Protein AF-A0A3E2H2Z4-F1 (afdb_monomer)

Solvent-accessible surface area (backbone atoms only — not comparable to full-atom values): 11717 Å² total; per-residue (Å²): 74,48,67,37,43,38,54,40,39,75,37,42,89,91,40,55,68,59,35,52,50,30,50,48,58,29,44,56,52,44,56,51,55,51,54,52,53,41,55,55,50,32,70,77,49,59,83,93,43,31,68,56,41,39,50,51,54,50,45,59,74,60,56,80,75,65,98,77,68,92,82,74,75,87,44,79,76,54,65,69,55,41,54,54,56,43,51,49,52,52,49,46,50,50,52,38,55,52,38,36,55,55,36,36,71,56,34,30,59,61,34,24,46,74,55,69,49,60,81,84,49,48,66,62,49,62,71,24,58,99,42,79,57,36,72,75,77,44,56,74,64,36,46,54,31,36,53,54,24,47,56,55,18,51,40,50,24,49,28,54,48,16,58,58,45,43,61,60,35,54,54,50,52,57,52,60,73,67,53,76,88,56,68,92,71,69,58,101,68,81,85,67,49,57,83,91,45,102,50,32,90,68,49,87,72,132

Foldseek 3Di:
DLVLLLVCLVDAPVCVVSNVVSVVVVVVVVVVVLVVVLVLQLLVDDPVCSVVSSVLSVCLVVVLDDPDDPPPPPCPPSVVSSVLVNVLVVVLVVLLVVLLVVQLVVQLVVQQVVVVDDPVCVVVCVVCPPPPVNPVVDDPSSSVSSVVSSSVSVSRSSNRSSVSSNVVVVVVVVVVVPDDDSVVSPDPDDQADDCPDPCVVVNPDD

Radius of gyration: 25.52 Å; Cα contacts (8 Å, |Δi|>4): 138; chains: 1; bounding box: 63×36×68 Å

Structure (mmCIF, N/CA/C/O backbone):
data_AF-A0A3E2H2Z4-F1
#
_entry.id   AF-A0A3E2H2Z4-F1
#
loop_
_atom_site.group_PDB
_atom_site.id
_atom_site.type_symbol
_atom_site.label_atom_id
_atom_site.label_alt_id
_atom_site.label_comp_id
_atom_site.label_asym_id
_atom_site.label_entity_id
_atom_site.label_seq_id
_atom_site.pdbx_PDB_ins_code
_atom_site.Cartn_x
_atom_site.Cartn_y
_atom_site.Cartn_z
_atom_site.occupancy
_atom_site.B_iso_or_equiv
_atom_site.auth_seq_id
_atom_site.auth_comp_id
_atom_site.auth_asym_id
_atom_site.auth_atom_id
_atom_site.pdbx_PDB_model_num
ATOM 1 N N . MET A 1 1 ? 11.844 -3.727 -3.212 1.00 72.06 1 MET A N 1
ATOM 2 C CA . MET A 1 1 ? 10.393 -3.481 -3.361 1.00 72.06 1 MET A CA 1
ATOM 3 C C . MET A 1 1 ? 9.598 -4.660 -2.863 1.00 72.06 1 MET A C 1
ATOM 5 O O . MET A 1 1 ? 9.043 -4.576 -1.786 1.00 72.06 1 MET A O 1
ATOM 9 N N . VAL A 1 2 ? 9.632 -5.783 -3.581 1.00 73.56 2 VAL A N 1
ATOM 10 C CA . VAL A 1 2 ? 8.819 -6.970 -3.274 1.00 73.56 2 VAL A CA 1
ATOM 11 C C . VAL A 1 2 ? 9.106 -7.528 -1.877 1.00 73.56 2 VAL A C 1
ATOM 13 O O . VAL A 1 2 ? 8.181 -7.751 -1.109 1.00 73.56 2 VAL A O 1
ATOM 16 N N . LEU A 1 3 ? 10.384 -7.673 -1.511 1.00 78.75 3 LEU A N 1
ATOM 17 C CA . LEU A 1 3 ? 10.777 -8.202 -0.201 1.00 78.75 3 LEU A CA 1
ATOM 18 C C . LEU A 1 3 ? 10.340 -7.291 0.961 1.00 78.75 3 LEU A C 1
ATOM 20 O O . LEU A 1 3 ? 9.690 -7.748 1.894 1.00 78.75 3 LEU A O 1
ATOM 24 N N . PHE A 1 4 ? 10.663 -5.996 0.895 1.00 78.25 4 PHE A N 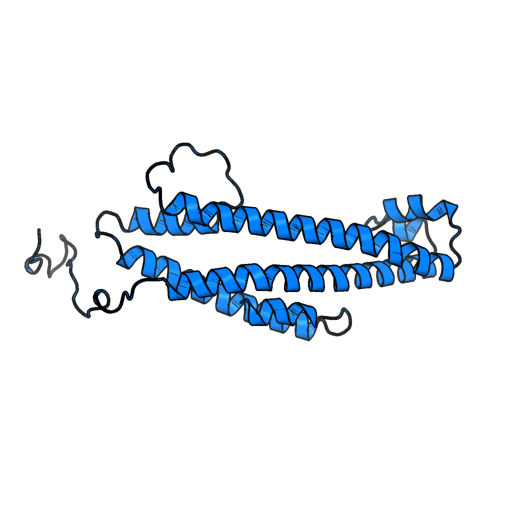1
ATOM 25 C CA . PHE A 1 4 ? 10.314 -5.034 1.950 1.00 78.25 4 PHE A CA 1
ATOM 26 C C . PHE A 1 4 ? 8.807 -4.738 2.018 1.00 78.25 4 PHE A C 1
ATOM 28 O O . PHE A 1 4 ? 8.278 -4.546 3.107 1.00 78.25 4 PHE A O 1
ATOM 35 N N . GLY A 1 5 ? 8.103 -4.779 0.883 1.00 76.25 5 GLY A N 1
ATOM 36 C CA . GLY A 1 5 ? 6.642 -4.708 0.832 1.00 76.25 5 GLY A CA 1
ATOM 37 C C . GLY A 1 5 ? 5.975 -5.937 1.454 1.00 76.25 5 GLY A C 1
ATOM 38 O O . GLY A 1 5 ? 5.014 -5.795 2.201 1.00 76.25 5 GLY A O 1
ATOM 39 N N . ALA A 1 6 ? 6.530 -7.135 1.245 1.00 80.31 6 ALA A N 1
ATOM 40 C CA . ALA A 1 6 ? 6.065 -8.351 1.910 1.00 80.31 6 ALA A CA 1
ATOM 41 C C . ALA A 1 6 ? 6.331 -8.323 3.426 1.00 80.31 6 ALA A C 1
ATOM 43 O O . ALA A 1 6 ? 5.481 -8.731 4.215 1.00 80.31 6 ALA A O 1
ATOM 44 N N . LEU A 1 7 ? 7.484 -7.788 3.845 1.00 82.00 7 LEU A N 1
ATOM 45 C CA . LEU A 1 7 ? 7.836 -7.604 5.259 1.00 82.00 7 LEU A CA 1
ATOM 46 C C . LEU A 1 7 ? 6.899 -6.628 5.986 1.00 82.00 7 LEU A C 1
ATOM 48 O O . LEU A 1 7 ? 6.765 -6.717 7.206 1.00 82.00 7 LEU A O 1
ATOM 52 N N . LEU A 1 8 ? 6.182 -5.765 5.257 1.00 81.69 8 LEU A N 1
ATOM 53 C CA . LEU A 1 8 ? 5.134 -4.913 5.819 1.00 81.69 8 LEU A CA 1
ATOM 54 C C . LEU A 1 8 ? 4.015 -5.727 6.498 1.00 81.69 8 LEU A C 1
ATOM 56 O O . LEU A 1 8 ? 3.385 -5.229 7.427 1.00 81.69 8 LEU A O 1
ATOM 60 N N . ALA A 1 9 ? 3.822 -6.997 6.118 1.00 81.44 9 ALA A N 1
ATOM 61 C CA . ALA A 1 9 ? 2.896 -7.911 6.790 1.00 81.44 9 ALA A CA 1
ATOM 62 C C . ALA A 1 9 ? 3.254 -8.164 8.270 1.00 81.44 9 ALA A C 1
ATOM 64 O O . ALA A 1 9 ? 2.383 -8.495 9.074 1.00 81.44 9 ALA A O 1
ATOM 65 N N . LEU A 1 10 ? 4.522 -7.998 8.661 1.00 82.06 10 LEU A N 1
ATOM 66 C CA . LEU A 1 10 ? 4.954 -8.109 10.061 1.00 82.06 10 LEU A CA 1
ATOM 67 C C . LEU A 1 10 ? 4.625 -6.852 10.883 1.00 82.06 10 LEU A C 1
ATOM 69 O O . LEU A 1 10 ? 4.778 -6.858 12.107 1.00 82.06 10 LEU A O 1
ATOM 73 N N . GLY A 1 11 ? 4.174 -5.783 10.221 1.00 77.88 11 GLY A N 1
ATOM 74 C CA . GLY A 1 11 ? 3.745 -4.544 10.849 1.00 77.88 11 GLY A CA 1
ATOM 75 C C . GLY A 1 11 ? 2.559 -4.768 11.781 1.00 77.88 11 GLY A C 1
ATOM 76 O O . GLY A 1 11 ? 1.540 -5.336 11.394 1.00 77.88 11 GLY A O 1
ATOM 77 N N . LYS A 1 12 ? 2.696 -4.297 13.021 1.00 79.88 12 LYS A N 1
ATOM 78 C CA . LYS A 1 12 ? 1.611 -4.237 14.005 1.00 79.88 12 LYS A CA 1
ATOM 79 C C . LYS A 1 12 ? 1.364 -2.782 14.387 1.00 79.88 12 LYS A C 1
ATOM 81 O O . LYS A 1 12 ? 2.325 -2.011 14.414 1.00 79.88 12 LYS A O 1
ATOM 86 N N . PRO A 1 13 ? 0.140 -2.419 14.810 1.00 73.88 13 PRO A N 1
ATOM 87 C CA . PRO A 1 13 ? -0.153 -1.080 15.325 1.00 73.88 13 PRO A CA 1
ATOM 88 C C . PRO A 1 13 ? 0.751 -0.661 16.497 1.00 73.88 13 PRO A C 1
ATOM 90 O O . PRO A 1 13 ? 0.969 0.524 16.711 1.00 73.88 13 PRO A O 1
ATOM 93 N N . SER A 1 14 ? 1.311 -1.626 17.235 1.00 80.31 14 SER A N 1
ATOM 94 C CA . SER A 1 14 ? 2.261 -1.396 18.329 1.00 80.31 14 SER A CA 1
ATOM 95 C C . SER A 1 14 ? 3.696 -1.097 17.875 1.00 80.31 14 SER A C 1
ATOM 97 O O . SER A 1 14 ? 4.516 -0.712 18.700 1.00 80.31 14 SER A O 1
ATOM 99 N N . ASN A 1 15 ? 4.037 -1.318 16.601 1.00 84.62 15 ASN A N 1
ATOM 100 C CA . ASN A 1 15 ? 5.385 -1.139 16.059 1.00 84.62 15 ASN A CA 1
ATOM 101 C C . ASN A 1 15 ? 5.352 -0.323 14.758 1.00 84.62 15 ASN A C 1
ATOM 103 O O . ASN A 1 15 ? 5.716 -0.793 13.677 1.00 84.62 15 ASN A O 1
ATOM 107 N N . GLN A 1 16 ? 4.891 0.921 14.878 1.00 80.69 16 GLN A N 1
ATOM 108 C CA . GLN A 1 16 ? 4.762 1.850 13.753 1.00 80.69 16 GLN A CA 1
ATOM 109 C C . GLN A 1 16 ? 6.120 2.234 13.144 1.00 80.69 16 GLN A C 1
ATOM 111 O O . GLN A 1 16 ? 6.214 2.434 11.935 1.00 80.69 16 GLN A O 1
ATOM 116 N N . GLY A 1 17 ? 7.189 2.278 13.951 1.00 85.56 17 GLY A N 1
ATOM 117 C CA . GLY A 1 17 ? 8.539 2.599 13.473 1.00 85.56 17 GLY A CA 1
ATOM 118 C C . GLY A 1 17 ? 9.075 1.577 12.467 1.00 85.56 17 GLY A C 1
ATOM 119 O O . GLY A 1 17 ? 9.644 1.949 11.445 1.00 85.56 17 GLY A O 1
ATOM 120 N N . LEU A 1 18 ? 8.820 0.287 12.701 1.00 86.25 18 LEU A N 1
ATOM 121 C CA . LEU A 1 18 ? 9.201 -0.782 11.776 1.00 86.25 18 LEU A CA 1
ATOM 122 C C . LEU A 1 18 ? 8.404 -0.723 10.464 1.00 86.25 18 LEU A C 1
ATOM 124 O O . LEU A 1 18 ? 8.977 -0.922 9.394 1.00 86.25 18 LEU A O 1
ATOM 128 N N . MET A 1 19 ? 7.115 -0.365 10.521 1.00 82.12 19 MET A N 1
ATOM 129 C CA . MET A 1 19 ? 6.322 -0.111 9.311 1.00 82.12 19 MET A CA 1
ATOM 130 C C . MET A 1 19 ? 6.898 1.058 8.507 1.00 82.12 19 MET A C 1
ATOM 132 O O . MET A 1 19 ? 7.104 0.923 7.303 1.00 82.12 19 MET A O 1
ATOM 136 N N . ALA A 1 20 ? 7.221 2.175 9.166 1.00 85.38 20 ALA A N 1
ATOM 137 C CA . ALA A 1 20 ? 7.818 3.336 8.511 1.00 85.38 20 ALA A CA 1
ATOM 138 C C . ALA A 1 20 ? 9.176 3.004 7.868 1.00 85.38 20 ALA A C 1
ATOM 140 O O . ALA A 1 20 ? 9.419 3.391 6.727 1.00 85.38 20 ALA A O 1
ATOM 141 N N . ALA A 1 21 ? 10.028 2.228 8.547 1.00 89.00 21 ALA A N 1
ATOM 142 C CA . ALA A 1 21 ? 11.318 1.795 8.013 1.00 89.00 21 ALA A CA 1
ATOM 143 C C . ALA A 1 21 ? 11.168 0.910 6.763 1.00 89.00 21 ALA A C 1
ATOM 145 O O . ALA A 1 21 ? 11.852 1.132 5.762 1.00 89.00 21 ALA A O 1
ATOM 146 N N . TYR A 1 22 ? 10.249 -0.062 6.781 1.00 86.62 22 TYR A N 1
ATOM 147 C CA . TYR A 1 22 ? 9.991 -0.912 5.617 1.00 86.62 22 TYR A CA 1
ATOM 148 C C . TYR A 1 22 ? 9.365 -0.149 4.454 1.00 86.62 22 TYR A C 1
ATOM 150 O O . TYR A 1 22 ? 9.771 -0.373 3.314 1.00 86.62 22 TYR A O 1
ATOM 158 N N . VAL A 1 23 ? 8.447 0.788 4.716 1.00 86.38 23 VAL A N 1
ATOM 159 C CA . VAL A 1 23 ? 7.921 1.681 3.673 1.00 86.38 23 VAL A CA 1
ATOM 160 C C . VAL A 1 23 ? 9.046 2.527 3.096 1.00 86.38 23 VAL A C 1
ATOM 162 O O . VAL A 1 23 ? 9.187 2.563 1.882 1.00 86.38 23 VAL A O 1
ATOM 165 N N . PHE A 1 24 ? 9.886 3.143 3.926 1.00 88.12 24 PHE A N 1
ATOM 166 C CA . PHE A 1 24 ? 10.993 3.980 3.466 1.00 88.12 24 PHE A CA 1
ATOM 167 C C . PHE A 1 24 ? 11.975 3.207 2.578 1.00 88.12 24 PHE A C 1
ATOM 169 O O . PHE A 1 24 ? 12.232 3.612 1.444 1.00 88.12 24 PHE A O 1
ATOM 176 N N . LEU A 1 25 ? 12.455 2.047 3.037 1.00 88.00 25 LEU A N 1
ATOM 177 C CA . LEU A 1 25 ? 13.304 1.154 2.237 1.00 88.00 25 LEU A CA 1
ATOM 178 C C . LEU A 1 25 ? 12.590 0.706 0.954 1.00 88.00 25 LEU A C 1
ATOM 180 O O . LEU A 1 25 ? 13.202 0.598 -0.115 1.00 88.00 25 LEU A O 1
ATOM 184 N N . SER A 1 26 ? 11.275 0.48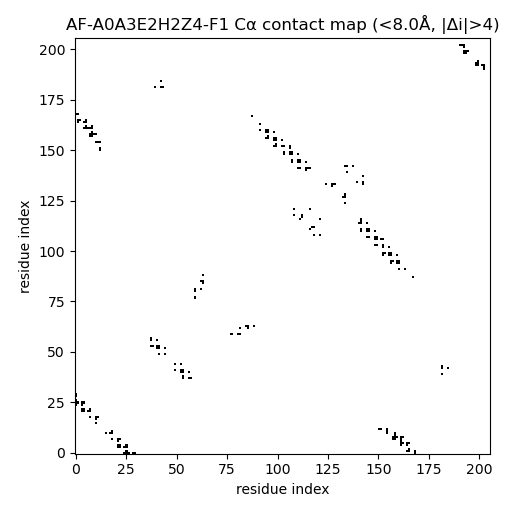8 1.044 1.00 84.62 26 SER A N 1
ATOM 185 C CA . SER A 1 26 ? 10.432 0.193 -0.104 1.00 84.62 26 SER A CA 1
ATOM 186 C C . SER A 1 26 ? 10.120 1.402 -0.993 1.00 84.62 26 SER A C 1
ATOM 188 O O . SER A 1 26 ? 9.610 1.199 -2.077 1.00 84.62 26 SER A O 1
ATOM 190 N N . GLN A 1 27 ? 10.395 2.645 -0.628 1.00 84.25 27 GLN A N 1
ATOM 191 C CA . GLN A 1 27 ? 10.245 3.774 -1.553 1.00 84.25 27 GLN A CA 1
ATOM 192 C C . GLN A 1 27 ? 11.595 4.151 -2.158 1.00 84.25 27 GLN A C 1
ATOM 194 O O . GLN A 1 27 ? 11.684 4.404 -3.358 1.00 84.25 27 GLN A O 1
ATOM 199 N N . ALA A 1 28 ? 12.672 4.061 -1.374 1.00 86.75 28 ALA A N 1
ATOM 200 C CA . ALA A 1 28 ? 14.032 4.337 -1.826 1.00 86.75 28 ALA A CA 1
ATOM 201 C C . ALA A 1 28 ? 14.432 3.458 -3.024 1.00 86.75 28 ALA A C 1
ATOM 203 O O . ALA A 1 28 ? 14.824 3.962 -4.076 1.00 86.75 28 ALA A O 1
ATOM 204 N N . GLY A 1 29 ? 14.256 2.137 -2.915 1.00 82.62 29 GLY A N 1
ATOM 205 C CA . GLY A 1 29 ? 14.562 1.254 -4.042 1.00 82.62 29 GLY A CA 1
ATOM 206 C C . GLY A 1 29 ? 13.555 1.358 -5.200 1.00 82.62 29 GLY A C 1
ATOM 207 O O . GLY A 1 29 ? 13.896 0.977 -6.317 1.00 82.62 29 GLY A O 1
ATOM 208 N N . TYR A 1 30 ? 12.334 1.864 -4.965 1.00 81.06 30 TYR A N 1
ATOM 209 C CA . TYR A 1 30 ? 11.346 2.080 -6.028 1.00 81.06 30 TYR A CA 1
ATOM 210 C C . TYR A 1 30 ? 11.803 3.232 -6.908 1.00 81.06 30 TYR A C 1
ATOM 212 O O . TYR A 1 30 ? 11.894 3.075 -8.122 1.00 81.06 30 TYR A O 1
ATOM 220 N N . GLY A 1 31 ? 12.157 4.356 -6.277 1.00 78.94 31 GLY A N 1
ATOM 221 C CA . GLY A 1 31 ? 12.629 5.556 -6.959 1.00 78.94 31 GLY A CA 1
ATOM 222 C C . GLY A 1 31 ? 13.864 5.284 -7.814 1.00 78.94 31 GLY A C 1
ATOM 223 O O . GLY A 1 31 ? 13.905 5.686 -8.975 1.00 78.94 31 GLY A O 1
ATOM 224 N N . TRP A 1 32 ? 14.828 4.521 -7.289 1.00 83.44 32 TRP A N 1
ATOM 225 C CA . TRP A 1 32 ? 16.037 4.181 -8.042 1.00 83.44 32 TRP A CA 1
ATOM 226 C C . TRP A 1 32 ? 15.760 3.263 -9.241 1.00 83.44 32 TRP A C 1
ATOM 228 O O . TRP A 1 32 ? 16.169 3.557 -10.365 1.00 83.44 32 TRP A O 1
ATOM 238 N N . ALA A 1 33 ? 15.012 2.173 -9.033 1.00 79.88 33 ALA A N 1
ATOM 239 C CA . ALA A 1 33 ? 14.669 1.236 -10.107 1.00 79.88 33 ALA A CA 1
ATOM 240 C C . ALA A 1 33 ? 13.818 1.896 -11.205 1.00 79.88 33 ALA A C 1
ATOM 242 O O . ALA A 1 33 ? 13.971 1.600 -12.393 1.00 79.88 33 ALA A O 1
ATOM 243 N N . LEU A 1 34 ? 12.939 2.821 -10.815 1.00 77.94 34 LEU A N 1
ATOM 244 C CA . LEU A 1 34 ? 12.198 3.668 -11.736 1.00 77.94 34 LEU A CA 1
ATOM 245 C C . LEU A 1 34 ? 13.151 4.532 -12.564 1.00 77.94 34 LEU A C 1
ATOM 247 O O . LEU A 1 34 ? 13.031 4.563 -13.784 1.00 77.94 34 LEU A O 1
ATOM 251 N N . TYR A 1 35 ? 14.095 5.244 -11.966 1.00 80.44 35 TYR A N 1
ATOM 252 C CA . TYR A 1 35 ? 14.959 6.121 -12.757 1.00 80.44 35 TYR A CA 1
ATOM 253 C C . TYR A 1 35 ? 15.766 5.339 -13.811 1.00 80.44 35 TYR A C 1
ATOM 255 O O . TYR A 1 35 ? 15.741 5.676 -14.996 1.00 80.44 35 TYR A O 1
ATOM 263 N N . LEU A 1 36 ? 16.357 4.211 -13.404 1.00 81.19 36 LEU A N 1
ATOM 264 C CA . LEU A 1 36 ? 17.123 3.334 -14.295 1.00 81.19 36 LEU A CA 1
ATOM 265 C C . LEU A 1 36 ? 16.296 2.776 -15.460 1.00 81.19 36 LEU A C 1
ATOM 267 O O . LEU A 1 36 ? 16.778 2.718 -16.586 1.00 81.19 36 LEU A O 1
ATOM 271 N N . SER A 1 37 ? 15.041 2.388 -15.227 1.00 75.62 37 SER A N 1
ATOM 272 C CA . SER A 1 37 ? 14.214 1.802 -16.293 1.00 75.62 37 SER A CA 1
ATOM 273 C C . SER A 1 37 ? 13.783 2.812 -17.365 1.00 75.62 37 SER A C 1
ATOM 275 O O . SER A 1 37 ? 13.644 2.415 -18.522 1.00 75.62 37 SER A O 1
ATOM 277 N N . ILE A 1 38 ? 13.633 4.107 -17.042 1.00 79.19 38 ILE A N 1
ATOM 278 C CA . ILE A 1 38 ? 13.454 5.145 -18.081 1.00 79.19 38 ILE A CA 1
ATOM 279 C C . ILE A 1 38 ? 14.739 5.296 -18.890 1.00 79.19 38 ILE A C 1
ATOM 281 O O . ILE A 1 38 ? 14.677 5.263 -20.116 1.00 79.19 38 ILE A O 1
ATOM 285 N N . ALA A 1 39 ? 15.888 5.406 -18.216 1.00 80.12 39 ALA A N 1
ATOM 286 C CA . ALA A 1 39 ? 17.173 5.573 -18.888 1.00 80.12 39 ALA A CA 1
ATOM 287 C C . ALA A 1 39 ? 17.463 4.409 -19.853 1.00 80.12 39 ALA A C 1
ATOM 289 O O . ALA A 1 39 ? 17.786 4.629 -21.017 1.00 80.12 39 ALA A O 1
ATOM 290 N N . ILE A 1 40 ? 17.235 3.165 -19.418 1.00 77.94 40 ILE A N 1
ATOM 291 C CA . ILE A 1 40 ? 17.412 1.974 -20.263 1.00 77.94 40 ILE A CA 1
ATOM 292 C C . ILE A 1 40 ? 16.446 1.965 -21.454 1.00 77.94 40 ILE A C 1
ATOM 294 O O . ILE A 1 40 ? 16.842 1.604 -22.561 1.00 77.94 40 ILE A O 1
ATOM 298 N N . SER A 1 41 ? 15.201 2.417 -21.270 1.00 76.19 41 SER A N 1
ATOM 299 C CA . SER A 1 41 ? 14.230 2.512 -22.374 1.00 76.19 41 SER A CA 1
ATOM 300 C C . SER A 1 41 ? 14.706 3.469 -23.478 1.00 76.19 41 SER A C 1
ATOM 302 O O . SER A 1 41 ? 14.424 3.254 -24.657 1.00 76.19 41 SER A O 1
ATOM 304 N N . GLN A 1 42 ? 15.448 4.518 -23.114 1.00 71.94 42 GLN A N 1
ATOM 305 C CA . GLN A 1 42 ? 15.977 5.508 -24.056 1.00 71.94 42 GLN A CA 1
ATOM 306 C C . GLN A 1 42 ? 17.205 5.005 -24.829 1.00 71.94 42 GLN A C 1
ATOM 308 O O . GLN A 1 42 ? 17.416 5.441 -25.955 1.00 71.94 42 GLN A O 1
ATOM 313 N N . MET A 1 43 ? 17.967 4.052 -24.281 1.00 72.94 43 MET A N 1
ATOM 314 C CA . MET A 1 43 ? 19.133 3.458 -24.958 1.00 72.94 43 MET A CA 1
ATOM 315 C C . MET A 1 43 ? 18.759 2.464 -26.072 1.00 72.94 43 MET A C 1
ATOM 317 O O . MET A 1 43 ? 19.587 2.130 -26.916 1.00 72.94 43 MET A O 1
ATOM 321 N N . GLY A 1 44 ? 17.515 1.974 -26.092 1.00 69.94 44 GLY A N 1
ATOM 322 C CA . GLY A 1 44 ? 17.037 1.010 -27.089 1.00 69.94 44 GLY A CA 1
ATOM 323 C C . GLY A 1 44 ? 16.506 1.620 -28.392 1.00 69.94 44 GLY A C 1
ATOM 324 O O . GLY A 1 44 ? 16.113 0.866 -29.282 1.00 69.94 44 GLY A O 1
ATOM 325 N N . VAL A 1 45 ? 16.448 2.951 -28.509 1.00 70.94 45 VAL A N 1
ATOM 326 C CA . VAL A 1 45 ? 15.818 3.662 -29.637 1.00 70.94 45 VAL A CA 1
ATOM 327 C C . VAL A 1 45 ? 16.794 4.595 -30.353 1.00 70.94 45 VAL A C 1
ATOM 329 O O . VAL A 1 45 ? 17.786 5.036 -29.783 1.00 70.94 45 VAL A O 1
ATOM 332 N N . ALA A 1 46 ? 16.502 4.911 -31.616 1.00 73.88 46 ALA A N 1
ATOM 333 C CA . ALA A 1 46 ? 17.279 5.878 -32.387 1.00 73.88 46 ALA A CA 1
ATOM 334 C C . ALA A 1 46 ? 17.188 7.290 -31.778 1.00 73.88 46 ALA A C 1
ATOM 336 O O . ALA A 1 46 ? 16.162 7.658 -31.204 1.00 73.88 46 ALA A O 1
ATOM 337 N N . HIS A 1 47 ? 18.229 8.112 -31.969 1.00 69.38 47 HIS A N 1
ATOM 338 C CA . HIS A 1 47 ? 18.345 9.442 -31.351 1.00 69.38 47 HIS A CA 1
ATOM 339 C C . HIS A 1 47 ? 17.145 10.369 -31.588 1.00 69.38 47 HIS A C 1
ATOM 341 O O . HIS A 1 47 ? 16.726 11.085 -30.679 1.00 69.38 47 HIS A O 1
ATOM 347 N N . LYS A 1 48 ? 16.538 10.300 -32.778 1.00 73.25 48 LYS A N 1
ATOM 348 C CA . LYS A 1 48 ? 15.339 11.075 -33.135 1.00 73.25 48 LYS A CA 1
ATOM 349 C C . LYS A 1 48 ? 14.097 10.734 -32.294 1.00 73.25 48 LYS A C 1
ATOM 351 O O . LYS A 1 48 ? 13.219 11.576 -32.135 1.00 73.25 48 LYS A O 1
ATOM 356 N N . ASP A 1 49 ? 14.037 9.527 -31.729 1.00 74.75 49 ASP A N 1
ATOM 357 C CA . ASP A 1 49 ? 12.863 8.990 -31.031 1.00 74.75 49 ASP A CA 1
ATOM 358 C C . ASP A 1 49 ? 13.059 8.926 -29.501 1.00 74.75 49 ASP A C 1
ATOM 360 O O . ASP A 1 49 ? 12.189 8.421 -28.785 1.00 74.75 49 ASP A O 1
ATOM 364 N N . LEU A 1 50 ? 14.161 9.477 -28.961 1.00 74.38 50 LEU A N 1
ATOM 365 C CA . LEU A 1 50 ? 14.462 9.453 -27.518 1.00 74.38 50 LEU A CA 1
ATOM 366 C C . LEU A 1 50 ? 13.349 10.083 -26.667 1.00 74.38 50 LEU A C 1
ATOM 368 O O . LEU A 1 50 ? 12.978 9.547 -25.618 1.00 74.38 50 LEU A O 1
ATOM 372 N N . GLY A 1 51 ? 12.800 11.210 -27.132 1.00 75.12 51 GLY A N 1
ATOM 373 C CA . GLY A 1 51 ? 11.698 11.904 -26.463 1.00 75.12 51 GLY A CA 1
ATOM 374 C C . GLY A 1 51 ? 10.412 11.074 -26.443 1.00 75.12 51 GLY A C 1
ATOM 375 O O . GLY A 1 51 ? 9.739 11.011 -25.415 1.00 75.12 51 GLY A O 1
ATOM 376 N N . HIS A 1 52 ? 10.114 10.364 -27.537 1.00 76.88 52 HIS A N 1
ATOM 377 C CA . HIS A 1 52 ? 8.957 9.468 -27.619 1.00 76.88 52 HIS A CA 1
ATOM 378 C C . HIS A 1 52 ? 9.122 8.249 -26.706 1.00 76.88 52 HIS A C 1
ATOM 380 O O . HIS A 1 52 ? 8.198 7.920 -25.964 1.00 76.88 52 HIS A O 1
ATOM 386 N N . SER A 1 53 ? 10.300 7.616 -26.691 1.00 76.06 53 SER A N 1
ATOM 387 C CA . SER A 1 53 ? 10.572 6.470 -25.811 1.00 76.06 53 SER A CA 1
ATOM 388 C C . SER A 1 53 ? 10.469 6.842 -24.327 1.00 76.06 53 SER A C 1
ATOM 390 O O . SER A 1 53 ? 9.770 6.175 -23.559 1.00 76.06 53 SER A O 1
ATOM 392 N N . GLY A 1 54 ? 11.088 7.958 -23.921 1.00 75.69 54 GLY A N 1
ATOM 393 C CA . GLY A 1 54 ? 11.008 8.456 -22.545 1.00 75.69 54 GLY A CA 1
ATOM 394 C C . GLY A 1 54 ? 9.583 8.843 -22.136 1.00 75.69 54 GLY A C 1
ATOM 395 O O . GLY A 1 54 ? 9.126 8.458 -21.059 1.00 75.69 54 GLY A O 1
ATOM 396 N N . GLY A 1 55 ? 8.857 9.543 -23.015 1.00 76.56 55 GLY A N 1
ATOM 397 C CA . GLY A 1 55 ? 7.465 9.934 -22.791 1.00 76.56 55 GLY A CA 1
ATOM 398 C C . GLY A 1 55 ? 6.536 8.731 -22.625 1.00 76.56 55 GLY A C 1
ATOM 399 O O . GLY A 1 55 ? 5.766 8.680 -21.670 1.00 76.56 55 GLY A O 1
ATOM 400 N N . ILE A 1 56 ? 6.659 7.718 -23.487 1.00 74.31 56 ILE A N 1
ATOM 401 C CA . ILE A 1 56 ? 5.870 6.483 -23.393 1.00 74.31 56 ILE A CA 1
ATOM 402 C C . ILE A 1 56 ? 6.204 5.714 -22.105 1.00 74.31 56 ILE A C 1
ATOM 404 O O . ILE A 1 56 ? 5.292 5.275 -21.407 1.00 74.31 56 ILE A O 1
ATOM 408 N N . SER A 1 57 ? 7.486 5.606 -21.739 1.00 72.62 57 SER A N 1
ATOM 409 C CA . SER A 1 57 ? 7.913 4.986 -20.473 1.00 72.62 57 SER A CA 1
ATOM 410 C C . SER A 1 57 ? 7.335 5.714 -19.248 1.00 72.62 57 SER A C 1
ATOM 412 O O . SER A 1 57 ? 6.918 5.078 -18.279 1.00 72.62 57 SER A O 1
ATOM 414 N N . GLY A 1 58 ? 7.232 7.046 -19.310 1.00 69.31 58 GLY A N 1
ATOM 415 C CA . GLY A 1 58 ? 6.564 7.868 -18.300 1.00 69.31 58 GLY A CA 1
ATOM 416 C C . GLY A 1 58 ? 5.050 7.643 -18.236 1.00 69.31 58 GLY A C 1
ATOM 417 O O . GLY A 1 58 ? 4.507 7.465 -17.147 1.00 69.31 58 GLY A O 1
ATOM 418 N N . VAL A 1 59 ? 4.369 7.582 -19.385 1.00 69.50 59 VAL A N 1
ATOM 419 C CA . VAL A 1 59 ? 2.921 7.312 -19.449 1.00 69.50 59 VAL A CA 1
ATOM 420 C C . VAL A 1 59 ? 2.600 5.929 -18.891 1.00 69.50 59 VAL A C 1
ATOM 422 O O . VAL A 1 59 ? 1.650 5.808 -18.129 1.00 69.50 59 VAL A O 1
ATOM 425 N N . ILE A 1 60 ? 3.412 4.904 -19.169 1.00 66.12 60 ILE A N 1
ATOM 426 C CA . ILE A 1 60 ? 3.211 3.553 -18.613 1.00 66.12 60 ILE A CA 1
ATOM 427 C C . ILE A 1 60 ? 3.178 3.569 -17.076 1.00 66.12 60 ILE A C 1
ATOM 429 O O . ILE A 1 60 ? 2.425 2.795 -16.503 1.00 66.12 60 ILE A O 1
ATOM 433 N N . ARG A 1 61 ? 3.930 4.469 -16.424 1.00 63.41 61 ARG A N 1
ATOM 434 C CA . ARG A 1 61 ? 3.989 4.592 -14.952 1.00 63.41 61 ARG A CA 1
ATOM 435 C C . ARG A 1 61 ? 2.820 5.339 -14.328 1.00 63.41 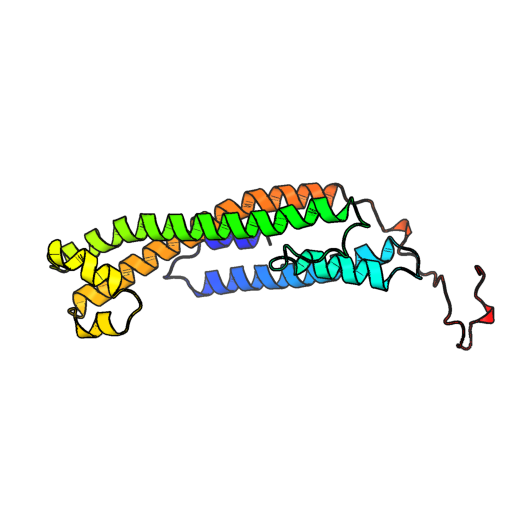61 ARG A C 1
ATOM 437 O O . ARG A 1 61 ? 2.524 5.135 -13.157 1.00 63.41 61 ARG A O 1
ATOM 444 N N . PHE A 1 62 ? 2.227 6.278 -15.065 1.00 56.09 62 PHE A N 1
ATOM 445 C CA . PHE A 1 62 ? 1.178 7.171 -14.558 1.00 56.09 62 PHE A CA 1
ATOM 446 C C . PHE A 1 62 ? -0.201 6.896 -15.159 1.00 56.09 62 PHE A C 1
ATOM 448 O O . PHE A 1 62 ? -1.191 7.446 -14.680 1.00 56.09 62 PHE A O 1
ATOM 455 N N . ALA A 1 63 ? -0.310 6.007 -16.149 1.00 53.28 63 ALA A N 1
ATOM 456 C CA . ALA A 1 63 ? -1.571 5.564 -16.742 1.00 53.28 63 ALA A CA 1
ATOM 457 C C . ALA A 1 63 ? -2.392 4.649 -15.807 1.00 53.28 63 ALA A C 1
ATOM 459 O O . ALA A 1 63 ? -3.082 3.735 -16.250 1.00 53.28 63 ALA A O 1
ATOM 460 N N . ALA A 1 64 ? -2.393 4.964 -14.513 1.00 46.88 64 ALA A N 1
ATOM 461 C CA . ALA A 1 64 ? -3.428 4.594 -13.562 1.00 46.88 64 ALA A CA 1
ATOM 462 C C . ALA A 1 64 ? -4.713 5.448 -13.726 1.00 46.88 64 ALA A C 1
ATOM 464 O O . ALA A 1 64 ? -5.619 5.316 -12.909 1.00 46.88 64 ALA A O 1
ATO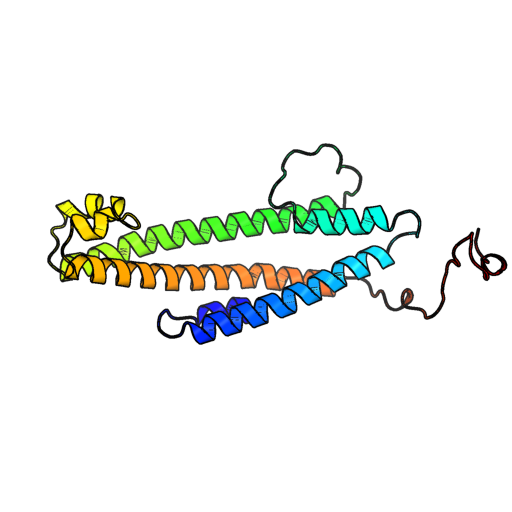M 465 N N . GLY A 1 65 ? -4.815 6.321 -14.748 1.00 43.25 65 GLY A N 1
ATOM 466 C CA . GLY A 1 65 ? -5.891 7.322 -14.827 1.00 43.25 65 GLY A CA 1
ATOM 467 C C . GLY A 1 65 ? -6.605 7.584 -16.161 1.00 43.25 65 GLY A C 1
ATOM 468 O O . GLY A 1 65 ? -7.540 8.376 -16.143 1.00 43.25 65 GLY A O 1
ATOM 469 N N . THR A 1 66 ? -6.249 7.000 -17.313 1.00 37.38 66 THR A N 1
ATOM 470 C CA . THR A 1 66 ? -6.883 7.420 -18.589 1.00 37.38 66 THR A CA 1
ATOM 471 C C . THR A 1 66 ? -7.210 6.276 -19.548 1.00 37.38 66 THR A C 1
ATOM 473 O O . THR A 1 66 ? -6.585 6.074 -20.587 1.00 37.38 66 THR A O 1
ATOM 476 N N . SER A 1 67 ? -8.306 5.576 -19.267 1.00 42.25 67 SER A N 1
ATOM 477 C CA . SER A 1 67 ? -9.061 4.823 -20.273 1.00 42.25 67 SER A CA 1
ATOM 478 C C . SER A 1 67 ? -9.770 5.782 -21.250 1.00 42.25 67 SER A C 1
ATOM 480 O O . SER A 1 67 ? -10.991 5.921 -21.195 1.00 42.25 67 SER A O 1
ATOM 482 N N . GLY A 1 68 ? -9.024 6.503 -22.102 1.00 40.00 68 GLY A N 1
ATOM 483 C CA . GLY A 1 68 ? -9.655 7.437 -23.048 1.00 40.00 68 GLY A CA 1
ATOM 484 C C . GLY A 1 68 ? -8.782 8.314 -23.955 1.00 40.00 68 GLY A C 1
ATOM 485 O O . GLY A 1 68 ? -9.295 9.328 -24.414 1.00 40.00 68 GLY A O 1
ATOM 486 N N . HIS A 1 69 ? -7.508 8.003 -24.231 1.00 34.31 69 HIS A N 1
ATOM 487 C CA . HIS A 1 69 ? -6.727 8.767 -25.225 1.00 34.31 69 HIS A CA 1
ATOM 488 C C . HIS A 1 69 ? -6.471 7.959 -26.516 1.00 34.31 69 HIS A C 1
ATOM 490 O O . HIS A 1 69 ? -5.765 6.951 -26.465 1.00 34.31 69 HIS A O 1
ATOM 496 N N . PRO A 1 70 ? -6.998 8.396 -27.681 1.00 41.75 70 PRO A N 1
ATOM 497 C CA . PRO A 1 70 ? -6.899 7.674 -28.957 1.00 41.75 70 PRO A CA 1
ATOM 498 C C . PRO A 1 70 ? -5.512 7.742 -29.630 1.00 41.75 70 PRO A C 1
ATOM 500 O O . PRO A 1 70 ? -5.326 7.190 -30.711 1.00 41.75 70 PRO A O 1
ATOM 503 N N . SER A 1 71 ? -4.518 8.379 -29.007 1.00 40.72 71 SER A N 1
ATOM 504 C CA . SER A 1 71 ? -3.201 8.631 -29.616 1.00 40.72 71 SER A CA 1
ATOM 505 C C . SER A 1 71 ? -2.166 7.513 -29.398 1.00 40.72 71 SER A C 1
ATOM 507 O O . SER A 1 71 ? -1.088 7.557 -29.983 1.00 40.72 71 SER A O 1
ATOM 509 N N . CYS A 1 72 ? -2.450 6.506 -28.564 1.00 41.56 72 CYS A N 1
ATOM 510 C CA . CYS A 1 72 ? -1.469 5.492 -28.138 1.00 41.56 72 CYS A CA 1
ATOM 511 C C . CYS A 1 72 ? -1.554 4.163 -28.918 1.00 41.56 72 CYS A C 1
ATOM 513 O O . CYS A 1 72 ? -1.368 3.095 -28.341 1.00 41.56 72 CYS A O 1
ATOM 515 N N . HIS A 1 73 ? -1.839 4.202 -30.222 1.00 34.84 73 HIS A N 1
ATOM 516 C CA . HIS A 1 73 ? -2.032 2.987 -31.031 1.00 34.84 73 HIS A CA 1
ATOM 517 C C . HIS A 1 73 ? -0.742 2.396 -31.637 1.00 34.84 73 HIS A C 1
ATOM 519 O O . HIS A 1 73 ? -0.765 1.276 -32.146 1.00 34.84 73 HIS A O 1
ATOM 525 N N . SER A 1 74 ? 0.395 3.098 -31.569 1.00 38.38 74 SER A N 1
ATOM 526 C CA . SER A 1 74 ? 1.587 2.733 -32.361 1.00 38.38 74 SER A CA 1
ATOM 527 C C . SER A 1 74 ? 2.584 1.787 -31.679 1.00 38.38 74 SER A C 1
ATOM 529 O O . SER A 1 74 ? 3.586 1.432 -32.290 1.00 38.38 74 SER A O 1
ATOM 531 N N . SER A 1 75 ? 2.321 1.322 -30.455 1.00 40.62 75 SER A N 1
ATOM 532 C CA . SER A 1 75 ? 3.239 0.416 -29.749 1.00 40.62 75 SER A CA 1
ATOM 533 C C . SER A 1 75 ? 2.500 -0.799 -29.186 1.00 40.62 75 SER A C 1
ATOM 535 O O . SER A 1 75 ? 2.163 -0.849 -28.004 1.00 40.62 75 SER A O 1
ATOM 537 N N . LEU A 1 76 ? 2.282 -1.824 -30.021 1.00 37.44 76 LEU A N 1
ATOM 538 C CA . LEU A 1 76 ? 1.666 -3.104 -29.619 1.00 37.44 76 LEU A CA 1
ATOM 539 C C . LEU A 1 76 ? 2.400 -3.808 -28.454 1.00 37.44 76 LEU A C 1
ATOM 541 O O . LEU A 1 76 ? 1.795 -4.604 -27.737 1.00 37.44 76 LEU A O 1
ATOM 545 N N . LEU A 1 77 ? 3.683 -3.503 -28.226 1.00 41.56 77 LEU A N 1
ATOM 546 C CA . LEU A 1 77 ? 4.449 -4.008 -27.080 1.00 41.56 77 LEU A CA 1
ATOM 547 C C . LEU A 1 77 ? 4.131 -3.252 -25.771 1.00 41.56 77 LEU A C 1
ATOM 549 O O . LEU A 1 77 ? 4.222 -3.819 -24.686 1.00 41.56 77 LEU A O 1
ATOM 553 N N . VAL A 1 78 ? 3.715 -1.986 -25.872 1.00 42.88 78 VAL A N 1
ATOM 554 C CA . VAL A 1 78 ? 3.432 -1.091 -24.737 1.00 42.88 78 VAL A CA 1
ATOM 555 C C . VAL A 1 78 ? 2.039 -1.346 -24.160 1.00 42.88 78 VAL A C 1
ATOM 557 O O . VAL A 1 78 ? 1.869 -1.354 -22.944 1.00 42.88 78 VAL A O 1
ATOM 560 N N . MET A 1 79 ? 1.063 -1.689 -25.006 1.00 37.72 79 MET A N 1
ATOM 561 C CA . MET A 1 79 ? -0.299 -2.023 -24.570 1.00 37.72 79 MET A CA 1
ATOM 562 C C . MET A 1 79 ? -0.363 -3.292 -23.695 1.00 37.72 79 MET A C 1
ATOM 564 O O . MET A 1 79 ? -1.275 -3.435 -22.884 1.00 37.72 79 MET A O 1
ATOM 568 N N . ARG A 1 80 ? 0.623 -4.199 -23.796 1.00 39.12 80 ARG A N 1
ATOM 569 C CA . ARG A 1 80 ? 0.681 -5.426 -22.979 1.00 39.12 80 ARG A CA 1
ATOM 570 C C . ARG A 1 80 ? 1.162 -5.207 -21.539 1.00 39.12 80 ARG A C 1
ATOM 572 O O . ARG A 1 80 ? 0.845 -6.041 -20.695 1.00 39.12 80 ARG A O 1
ATOM 579 N N . LEU A 1 81 ? 1.887 -4.123 -21.236 1.00 44.94 81 LEU A N 1
ATOM 580 C CA . LEU A 1 81 ? 2.432 -3.878 -19.890 1.00 44.94 81 LEU A CA 1
ATOM 581 C C . LEU A 1 81 ? 1.558 -2.933 -19.041 1.00 44.94 81 LEU A C 1
ATOM 583 O O . LEU A 1 81 ? 1.481 -3.113 -17.830 1.00 44.94 81 LEU A O 1
ATOM 587 N N . THR A 1 82 ? 0.827 -1.994 -19.655 1.00 51.25 82 THR A N 1
ATOM 588 C CA . THR A 1 82 ? -0.071 -1.045 -18.953 1.00 51.25 82 THR A CA 1
ATOM 589 C C . THR A 1 82 ? -1.286 -1.723 -18.298 1.00 51.25 82 THR A C 1
ATOM 591 O O . THR A 1 82 ? -1.795 -1.271 -17.271 1.00 51.25 82 THR A O 1
ATOM 594 N N . ILE A 1 83 ? -1.733 -2.856 -18.850 1.00 54.75 83 ILE A N 1
ATOM 595 C CA . ILE A 1 83 ? -2.826 -3.658 -18.273 1.00 54.75 83 ILE A CA 1
ATOM 596 C C . ILE A 1 83 ? -2.415 -4.224 -16.903 1.00 54.75 83 ILE A C 1
ATOM 598 O O . ILE A 1 83 ? -3.247 -4.356 -16.013 1.00 54.75 83 ILE A O 1
ATOM 602 N N . LEU A 1 84 ? -1.129 -4.516 -16.684 1.00 59.81 84 LEU A N 1
ATOM 603 C CA . LEU A 1 84 ? -0.677 -5.132 -15.435 1.00 59.81 84 LEU A CA 1
ATOM 604 C C . LEU A 1 84 ? -0.755 -4.165 -14.244 1.00 59.81 84 LEU A C 1
ATOM 606 O O . LEU A 1 84 ? -1.169 -4.583 -13.164 1.00 59.81 84 LEU A O 1
ATOM 610 N N . GLU A 1 85 ? -0.412 -2.882 -14.418 1.00 63.22 85 GLU A N 1
ATOM 611 C CA . GLU A 1 85 ? -0.477 -1.911 -13.313 1.00 63.22 85 GLU A CA 1
ATOM 612 C C . GLU A 1 85 ? -1.920 -1.557 -12.935 1.00 63.22 85 GLU A C 1
ATOM 614 O O . GLU A 1 85 ? -2.256 -1.571 -11.750 1.00 63.22 85 GLU A O 1
ATOM 619 N N . THR A 1 86 ? -2.801 -1.345 -13.915 1.00 64.12 86 THR A N 1
ATOM 620 C CA . THR A 1 86 ? -4.229 -1.060 -13.667 1.00 64.12 86 THR A CA 1
ATOM 621 C C . THR A 1 86 ? -4.945 -2.236 -13.006 1.00 64.12 86 THR A C 1
ATOM 623 O O . THR A 1 86 ? -5.668 -2.048 -12.025 1.00 64.12 86 THR A O 1
ATOM 626 N N . VAL A 1 87 ? -4.678 -3.463 -13.465 1.00 77.56 87 VAL A N 1
ATOM 627 C CA . VAL A 1 87 ? -5.181 -4.682 -12.821 1.00 77.56 87 VAL A CA 1
ATOM 628 C C . VAL A 1 87 ? -4.626 -4.810 -11.406 1.00 77.56 87 VAL A C 1
ATOM 630 O O . VAL A 1 87 ? -5.386 -5.111 -10.490 1.00 77.56 87 VAL A O 1
ATOM 633 N N . SER A 1 88 ? -3.339 -4.528 -11.182 1.00 73.62 88 SER A N 1
ATOM 634 C CA . SER A 1 88 ? -2.767 -4.600 -9.834 1.00 73.62 88 SER A CA 1
ATOM 635 C C . SER A 1 88 ? -3.413 -3.594 -8.873 1.00 73.62 88 SER A C 1
ATOM 637 O O . SER A 1 88 ? -3.816 -3.983 -7.780 1.00 73.62 88 SER A O 1
ATOM 639 N N . ALA A 1 89 ? -3.610 -2.337 -9.289 1.00 79.38 89 ALA A N 1
ATOM 640 C CA . ALA A 1 89 ? -4.253 -1.310 -8.471 1.00 79.38 89 ALA A CA 1
ATOM 641 C C . ALA A 1 89 ? -5.707 -1.676 -8.133 1.00 79.38 89 ALA A C 1
ATOM 643 O O . ALA A 1 89 ? -6.114 -1.562 -6.973 1.00 79.38 89 ALA A O 1
ATOM 644 N N . ALA A 1 90 ? -6.466 -2.176 -9.115 1.00 84.06 90 ALA A N 1
ATOM 645 C CA . ALA A 1 90 ? -7.832 -2.656 -8.913 1.00 84.06 90 ALA A CA 1
ATOM 646 C C . ALA A 1 90 ? -7.884 -3.866 -7.965 1.00 84.06 90 ALA A C 1
ATOM 648 O O . ALA A 1 90 ? -8.738 -3.930 -7.081 1.00 84.06 90 ALA A O 1
ATOM 649 N N . VAL A 1 91 ? -6.949 -4.812 -8.095 1.00 87.06 91 VAL A N 1
ATOM 650 C CA . VAL A 1 91 ? -6.846 -5.970 -7.197 1.00 87.06 91 VAL A CA 1
ATOM 651 C C . VAL A 1 91 ? -6.498 -5.523 -5.779 1.00 87.06 91 VAL A C 1
ATOM 653 O O . VAL A 1 91 ? -7.167 -5.953 -4.844 1.00 87.06 91 VAL A O 1
ATOM 656 N N . TYR A 1 92 ? -5.521 -4.629 -5.591 1.00 84.56 92 TYR A N 1
ATOM 657 C CA . TYR A 1 92 ? -5.158 -4.135 -4.259 1.00 84.56 92 TYR A CA 1
ATOM 658 C C . TYR A 1 92 ? -6.309 -3.396 -3.584 1.00 84.56 92 TYR A C 1
ATOM 660 O O . TYR A 1 92 ? -6.612 -3.686 -2.431 1.00 84.56 92 TYR A O 1
ATOM 668 N N . THR A 1 93 ? -6.986 -2.492 -4.296 1.00 85.88 93 THR A N 1
ATOM 669 C CA . THR A 1 93 ? -8.160 -1.781 -3.761 1.00 85.88 93 THR A CA 1
ATOM 670 C C . THR A 1 93 ? -9.310 -2.735 -3.449 1.00 85.88 93 THR A C 1
ATOM 672 O O . THR A 1 93 ? -9.922 -2.629 -2.390 1.00 85.88 93 THR A O 1
ATOM 675 N N . THR A 1 94 ? -9.554 -3.733 -4.299 1.00 90.56 94 THR A N 1
ATOM 676 C CA . THR A 1 94 ? -10.574 -4.761 -4.048 1.00 90.56 94 THR A CA 1
ATOM 677 C C . THR A 1 94 ? -10.238 -5.600 -2.814 1.00 90.56 94 THR A C 1
ATOM 679 O O . THR A 1 94 ? -11.102 -5.805 -1.961 1.00 90.56 94 THR A O 1
ATOM 682 N N . VAL A 1 95 ? -8.995 -6.077 -2.684 1.00 90.25 95 VAL A N 1
ATOM 683 C CA . VAL A 1 95 ? -8.531 -6.837 -1.510 1.00 90.25 95 VAL A CA 1
ATOM 684 C C . VAL A 1 95 ? -8.651 -5.982 -0.254 1.00 90.25 95 VAL A C 1
ATOM 686 O O . VAL A 1 95 ? -9.174 -6.461 0.752 1.00 90.25 95 VAL A O 1
ATOM 689 N N . LEU A 1 96 ? -8.246 -4.716 -0.327 1.00 89.12 96 LEU A N 1
ATOM 690 C CA . LEU A 1 96 ? -8.345 -3.747 0.758 1.00 89.12 96 LEU A CA 1
ATOM 691 C C . LEU A 1 96 ? -9.794 -3.587 1.227 1.00 89.12 96 LEU A C 1
ATOM 693 O O . LEU A 1 96 ? -10.112 -3.900 2.375 1.00 89.12 96 LEU A O 1
ATOM 697 N N . SER A 1 97 ? -10.706 -3.192 0.335 1.00 89.19 97 SER A N 1
ATOM 698 C CA . SER A 1 97 ? -12.102 -2.927 0.699 1.00 89.19 97 SER A CA 1
ATOM 699 C C . SER A 1 97 ? -12.821 -4.173 1.222 1.00 89.19 97 SER A C 1
ATOM 701 O O . SER A 1 97 ? -13.554 -4.093 2.212 1.00 89.19 97 SER A O 1
ATOM 703 N N . ASN A 1 98 ? -12.587 -5.341 0.613 1.00 92.81 98 ASN A N 1
ATOM 704 C CA . ASN A 1 98 ? -13.194 -6.593 1.071 1.00 92.81 98 ASN A CA 1
ATOM 705 C C . ASN A 1 98 ? -12.650 -7.035 2.434 1.00 92.81 98 ASN A C 1
ATOM 707 O O . ASN A 1 98 ? -13.425 -7.458 3.298 1.00 92.81 98 ASN A O 1
ATOM 711 N N . THR A 1 99 ? -11.340 -6.907 2.653 1.00 91.44 99 THR A N 1
ATOM 712 C CA . THR A 1 99 ? -10.701 -7.289 3.918 1.00 91.44 99 THR A CA 1
ATOM 713 C C . THR A 1 99 ? -11.180 -6.382 5.046 1.00 91.44 99 THR A C 1
ATOM 715 O O . THR A 1 99 ? -11.682 -6.879 6.055 1.00 91.44 99 THR A O 1
ATOM 718 N N . VAL A 1 100 ? -11.143 -5.060 4.853 1.00 89.69 100 VAL A N 1
ATOM 719 C CA . VAL A 1 100 ? -11.635 -4.097 5.849 1.00 89.69 100 VAL A CA 1
ATOM 720 C C . VAL A 1 100 ? -13.092 -4.369 6.184 1.00 89.69 100 VAL A C 1
ATOM 722 O O . VAL A 1 100 ? -13.412 -4.528 7.359 1.00 89.69 100 VAL A O 1
ATOM 725 N N . SER A 1 101 ? -13.973 -4.493 5.189 1.00 88.31 101 SER A N 1
ATOM 726 C CA . SER A 1 101 ? -15.402 -4.743 5.423 1.00 88.31 101 SER A CA 1
ATOM 727 C C . SER A 1 101 ? -15.638 -6.032 6.222 1.00 88.31 101 SER A C 1
ATOM 729 O O . SER A 1 101 ? -16.378 -6.035 7.210 1.00 88.31 101 SER A O 1
ATOM 731 N N . THR A 1 102 ? -14.945 -7.116 5.862 1.00 91.12 102 THR A N 1
ATOM 732 C CA . THR A 1 102 ? -15.087 -8.428 6.513 1.00 91.12 102 THR A CA 1
ATOM 733 C C . THR A 1 102 ? -14.606 -8.405 7.963 1.00 91.12 102 THR A C 1
ATOM 735 O O . THR A 1 102 ? -15.319 -8.846 8.868 1.00 91.12 102 THR A O 1
ATOM 738 N N . TYR A 1 103 ? -13.406 -7.875 8.215 1.00 89.94 103 TYR A N 1
ATOM 739 C CA . TYR A 1 103 ? -12.822 -7.868 9.557 1.00 89.94 103 TYR A CA 1
ATOM 740 C C . TYR A 1 103 ? -13.441 -6.802 10.462 1.00 89.94 103 TYR A C 1
ATOM 742 O O . TYR A 1 103 ? -13.606 -7.049 11.655 1.00 89.94 103 TYR A O 1
ATOM 750 N N . THR A 1 104 ? -13.886 -5.672 9.911 1.00 86.56 104 THR A N 1
ATOM 751 C CA . THR A 1 104 ? -14.629 -4.638 10.650 1.00 86.56 104 THR A CA 1
ATOM 752 C C . THR A 1 104 ? -15.943 -5.197 11.187 1.00 86.56 104 THR A C 1
ATOM 754 O O . THR A 1 104 ? -16.215 -5.095 12.384 1.00 86.56 104 THR A O 1
ATOM 757 N N . ARG A 1 105 ? -16.720 -5.893 10.343 1.00 85.25 105 ARG A N 1
ATOM 758 C CA . ARG A 1 105 ? -17.963 -6.563 10.767 1.00 85.25 105 ARG A CA 1
ATOM 759 C C . ARG A 1 105 ? -17.732 -7.678 11.788 1.00 85.25 105 ARG A C 1
ATOM 761 O O . ARG A 1 105 ? -18.662 -8.045 12.495 1.00 85.25 105 ARG A O 1
ATOM 768 N N . ARG A 1 106 ? -16.513 -8.216 11.887 1.00 88.06 106 ARG A N 1
ATOM 769 C CA . ARG A 1 106 ? -16.167 -9.283 12.835 1.00 88.06 106 ARG A CA 1
ATOM 770 C C . ARG A 1 106 ? -15.643 -8.752 14.168 1.00 88.06 106 ARG A C 1
ATOM 772 O O . ARG A 1 106 ? -16.026 -9.269 15.213 1.00 88.06 106 ARG A O 1
ATOM 779 N N . TYR A 1 107 ? -14.771 -7.747 14.145 1.00 88.62 107 TYR A N 1
ATOM 780 C CA . TYR A 1 107 ? -14.100 -7.244 15.344 1.00 88.62 107 TYR A CA 1
ATOM 781 C C . TYR A 1 107 ? -14.902 -6.181 16.087 1.00 88.62 107 TYR A C 1
ATOM 783 O O . TYR A 1 107 ? -14.882 -6.188 17.318 1.00 88.62 107 TYR A O 1
ATOM 791 N N . ILE A 1 108 ? -15.633 -5.310 15.382 1.00 85.56 108 ILE A N 1
ATOM 792 C CA . ILE A 1 108 ? -16.384 -4.236 16.042 1.00 85.56 108 ILE A CA 1
ATOM 793 C C . ILE A 1 108 ? -17.463 -4.794 16.970 1.00 85.56 108 ILE A C 1
ATOM 795 O O . ILE A 1 108 ? -17.394 -4.460 18.152 1.00 85.56 108 ILE A O 1
ATOM 799 N N . PRO A 1 109 ? -18.385 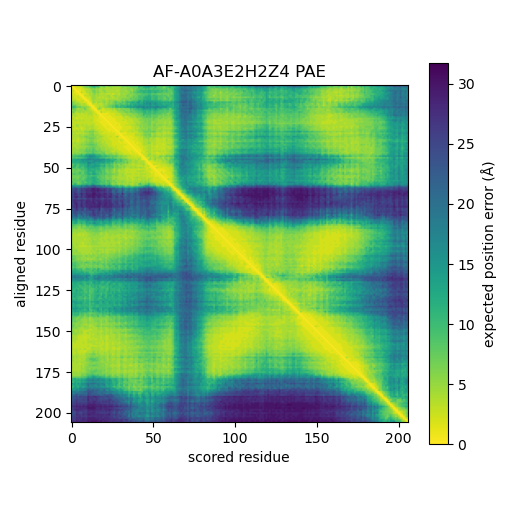-5.682 16.534 1.00 84.88 109 PRO A N 1
ATOM 800 C CA . PRO A 1 109 ? -19.422 -6.209 17.424 1.00 84.88 109 PRO A CA 1
ATOM 801 C C . PRO A 1 109 ? -18.841 -6.872 18.674 1.00 84.88 109 PRO A C 1
ATOM 803 O O . PRO A 1 109 ? -19.288 -6.608 19.783 1.00 84.88 109 PRO A O 1
ATOM 806 N N . GLN A 1 110 ? -17.770 -7.656 18.521 1.00 84.44 110 GLN A N 1
ATOM 807 C CA . GLN A 1 110 ? -17.116 -8.324 19.648 1.00 84.44 110 GLN A CA 1
ATOM 808 C C . GLN A 1 110 ? -16.510 -7.341 20.657 1.00 84.44 110 GLN A C 1
ATOM 810 O O . GLN A 1 110 ? -16.532 -7.608 21.858 1.00 84.44 110 GLN A O 1
ATOM 815 N N . ALA A 1 111 ? -15.954 -6.223 20.185 1.00 84.50 111 ALA A N 1
ATOM 816 C CA . ALA A 1 111 ? -15.353 -5.211 21.043 1.00 84.50 111 ALA A CA 1
ATOM 817 C C . ALA A 1 111 ? -16.414 -4.352 21.747 1.00 84.50 111 ALA A C 1
ATOM 819 O O . ALA A 1 111 ? -16.311 -4.126 22.952 1.00 84.50 111 ALA A O 1
ATOM 820 N N . VAL A 1 112 ? -17.461 -3.920 21.034 1.00 83.31 112 VAL A N 1
ATOM 821 C CA . VAL A 1 112 ? -18.478 -3.023 21.609 1.00 83.31 112 VAL A CA 1
ATOM 822 C C . VAL A 1 112 ? -19.497 -3.736 22.488 1.00 83.31 112 VAL A C 1
ATOM 824 O O . VAL A 1 112 ? -19.932 -3.158 23.481 1.00 83.31 112 VAL A O 1
ATOM 827 N N . THR A 1 113 ? -19.818 -5.006 22.218 1.00 82.31 113 THR A N 1
ATOM 828 C CA . THR A 1 113 ? -20.662 -5.804 23.123 1.00 82.31 113 THR A CA 1
ATOM 829 C C . THR A 1 113 ? -19.952 -6.063 24.453 1.00 82.31 113 THR A C 1
ATOM 831 O O . THR A 1 113 ? -20.583 -5.994 25.502 1.00 82.31 113 THR A O 1
ATOM 834 N N . LYS A 1 114 ? -18.625 -6.262 24.447 1.00 81.19 114 LYS A N 1
ATOM 835 C CA . LYS A 1 114 ? -17.827 -6.331 25.687 1.00 81.19 114 LYS A CA 1
ATOM 836 C C . LYS A 1 114 ? -17.779 -5.001 26.442 1.00 81.19 114 LYS A C 1
ATOM 838 O O . LYS A 1 114 ? -17.676 -5.010 27.661 1.00 81.19 114 LYS A O 1
ATOM 843 N N . ALA A 1 115 ? -17.870 -3.881 25.729 1.00 80.25 115 ALA A N 1
ATOM 844 C CA . ALA A 1 115 ? -17.964 -2.545 26.314 1.00 80.25 115 ALA A CA 1
ATOM 845 C C . ALA A 1 115 ? -19.389 -2.183 26.794 1.00 80.25 115 ALA A C 1
ATOM 847 O O . ALA A 1 115 ? -19.595 -1.076 27.285 1.00 80.25 115 ALA A O 1
ATOM 848 N N . GLY A 1 116 ? -20.363 -3.095 26.663 1.00 78.62 116 GLY A N 1
ATOM 849 C CA . GLY A 1 116 ? -21.730 -2.921 27.161 1.00 78.62 116 GLY A CA 1
ATOM 850 C C . GLY A 1 116 ? -22.713 -2.285 26.174 1.00 78.62 116 GLY A C 1
ATOM 851 O O . GLY A 1 116 ? -23.816 -1.922 26.576 1.00 78.62 116 GLY A O 1
ATOM 852 N N . LEU A 1 117 ? -22.358 -2.146 24.891 1.00 78.62 117 LEU A N 1
ATOM 853 C CA . LEU A 1 117 ? -23.274 -1.609 23.882 1.00 78.62 117 LEU A CA 1
ATOM 854 C C . LEU A 1 117 ? -24.292 -2.673 23.434 1.00 78.62 117 LEU A C 1
ATOM 856 O O . LEU A 1 117 ? -23.924 -3.802 23.097 1.00 78.62 117 LEU A O 1
ATOM 860 N N . SER A 1 118 ? -25.574 -2.298 23.390 1.00 77.44 118 SER A N 1
ATOM 861 C CA . SER A 1 118 ? -26.649 -3.173 22.906 1.00 77.44 118 SER A CA 1
ATOM 862 C C . SER A 1 118 ? -26.537 -3.440 21.399 1.00 77.44 118 SER A C 1
ATOM 864 O O . SER A 1 118 ? -26.141 -2.567 20.621 1.00 77.44 118 SER A O 1
ATOM 866 N N . ALA A 1 119 ? -26.928 -4.644 20.965 1.00 75.81 119 ALA A N 1
ATOM 867 C CA . ALA A 1 119 ? -26.823 -5.058 19.564 1.00 75.81 119 ALA A CA 1
ATOM 868 C C . ALA A 1 119 ? -27.634 -4.175 18.592 1.00 75.81 119 ALA A C 1
ATOM 870 O O . ALA A 1 119 ? -27.305 -4.090 17.412 1.00 75.81 119 ALA A O 1
ATOM 871 N N . SER A 1 120 ? -28.652 -3.469 19.087 1.00 77.69 120 SER A N 1
ATOM 872 C CA . SER A 1 120 ? -29.504 -2.577 18.295 1.00 77.69 120 SER A CA 1
ATOM 873 C C . SER A 1 120 ? -28.806 -1.280 17.869 1.00 77.69 120 SER A C 1
ATOM 875 O O . SER A 1 120 ? -29.198 -0.680 16.873 1.00 77.69 120 SER A O 1
ATOM 877 N N . GLN A 1 121 ? -27.765 -0.841 18.587 1.00 80.19 121 GLN A N 1
ATOM 878 C CA . GLN A 1 121 ? -27.034 0.401 18.283 1.00 80.19 121 GLN A CA 1
ATOM 879 C C . GLN A 1 121 ? -25.809 0.188 17.382 1.00 80.19 121 GLN A C 1
ATOM 881 O O . GLN A 1 121 ? -25.173 1.154 16.962 1.00 80.19 121 GLN A O 1
ATOM 886 N N . LEU A 1 122 ? -25.493 -1.065 17.044 1.00 79.44 122 LEU A N 1
ATOM 887 C CA . LEU A 1 122 ? -24.383 -1.432 16.162 1.00 79.44 122 LEU A CA 1
ATOM 888 C C . LEU A 1 122 ? -24.453 -0.770 14.776 1.00 79.44 122 LEU A C 1
ATOM 890 O O . LEU A 1 122 ? -23.442 -0.212 14.359 1.00 79.44 122 LEU A O 1
ATOM 894 N N . PRO A 1 123 ? -25.596 -0.763 14.062 1.00 81.00 123 PRO A N 1
ATOM 895 C CA . PRO A 1 123 ? -25.689 -0.112 12.753 1.00 81.00 123 PRO A CA 1
ATOM 896 C C . PRO A 1 123 ? -25.440 1.400 12.834 1.00 81.00 123 PRO A C 1
ATOM 898 O O . PRO A 1 123 ? -24.712 1.954 12.014 1.00 81.00 123 PRO A O 1
ATOM 901 N N . SER A 1 124 ? -25.982 2.058 13.864 1.00 78.19 124 SER A N 1
ATOM 902 C CA . SER A 1 124 ? -25.788 3.492 14.105 1.00 78.19 124 SER A CA 1
ATOM 903 C C . SER A 1 124 ? -24.335 3.825 14.444 1.00 78.19 124 SER A C 1
ATOM 905 O O . SER A 1 124 ? -23.807 4.826 13.968 1.00 78.19 124 SER A O 1
ATOM 907 N N . LEU A 1 125 ? -23.665 2.961 15.213 1.00 79.81 125 LEU A N 1
ATOM 908 C CA . LEU A 1 125 ? -22.235 3.074 15.491 1.00 79.81 125 LEU A CA 1
ATOM 909 C C . LEU A 1 125 ? -21.410 2.909 14.209 1.00 79.81 125 LEU A C 1
ATOM 911 O O . LEU A 1 125 ? -20.520 3.716 13.962 1.00 79.81 125 LEU A O 1
ATOM 915 N N . LEU A 1 126 ? -21.712 1.896 13.387 1.00 80.69 126 LEU A N 1
ATOM 916 C CA . LEU A 1 126 ? -21.002 1.649 12.130 1.00 80.69 126 LEU A CA 1
ATOM 917 C C . LEU A 1 126 ? -21.130 2.829 11.157 1.00 80.69 126 LEU A C 1
ATOM 919 O O . LEU A 1 126 ? -20.151 3.181 10.509 1.00 80.69 126 LEU A O 1
ATOM 923 N N . ASN A 1 127 ? -22.299 3.471 11.098 1.00 81.50 127 ASN A N 1
ATOM 924 C CA . ASN A 1 127 ? -22.512 4.674 10.289 1.00 81.50 127 ASN A CA 1
ATOM 925 C C . ASN A 1 127 ? -21.799 5.910 10.856 1.00 81.50 127 ASN A C 1
ATOM 927 O O . ASN A 1 127 ? -21.430 6.806 10.102 1.00 81.50 127 ASN A O 1
ATOM 931 N N . ALA A 1 128 ? -21.595 5.964 12.174 1.00 81.25 128 ALA A N 1
ATOM 932 C CA . ALA A 1 128 ? -20.856 7.038 12.827 1.00 81.25 128 ALA A CA 1
ATOM 933 C C . ALA A 1 128 ? -19.329 6.823 12.811 1.00 81.25 128 ALA A C 1
ATOM 935 O O . ALA A 1 128 ? -18.590 7.742 13.171 1.00 81.25 128 ALA A O 1
ATOM 936 N N . LEU A 1 129 ? -18.827 5.651 12.397 1.00 75.06 129 LEU A N 1
ATOM 937 C CA . LEU A 1 129 ? -17.388 5.384 12.311 1.00 75.06 129 LEU A CA 1
ATOM 938 C C . LEU A 1 129 ? -16.699 6.400 11.396 1.00 75.06 129 LEU A C 1
ATOM 940 O O . LEU A 1 129 ? -17.150 6.662 10.286 1.00 75.06 129 LEU A O 1
ATOM 944 N N . ASN A 1 130 ? -15.576 6.945 11.866 1.00 74.50 130 ASN A N 1
ATOM 945 C CA . ASN A 1 130 ? -14.800 8.003 11.203 1.00 74.50 130 ASN A CA 1
ATOM 946 C C . ASN A 1 130 ? -15.500 9.370 11.102 1.00 74.50 130 ASN A C 1
ATOM 948 O O . ASN A 1 130 ? -14.984 10.269 10.444 1.00 74.50 130 ASN A O 1
ATOM 952 N N . THR A 1 131 ? -16.631 9.565 11.784 1.00 83.75 131 THR A N 1
ATOM 953 C CA . THR A 1 131 ? -17.287 10.875 11.902 1.00 83.75 131 THR A CA 1
ATOM 954 C C . THR A 1 131 ? -17.095 11.455 13.309 1.00 83.75 131 THR A C 1
ATOM 956 O O . THR A 1 131 ? -16.978 10.696 14.278 1.00 83.75 131 THR A O 1
ATOM 959 N N . PRO A 1 132 ? -17.118 12.791 13.480 1.00 77.62 132 PRO A N 1
ATOM 960 C CA . PRO A 1 132 ? -17.073 13.412 14.808 1.00 77.62 132 PRO A CA 1
ATOM 961 C C . PRO A 1 132 ? -18.282 13.034 15.684 1.00 77.62 132 PRO A C 1
ATOM 963 O O . PRO A 1 132 ? -18.201 13.094 16.911 1.00 77.62 132 PRO A O 1
ATOM 966 N N . ALA A 1 133 ? -19.376 12.566 15.072 1.00 77.81 133 ALA A N 1
ATOM 967 C CA . ALA A 1 133 ? -20.567 12.091 15.768 1.00 77.81 133 ALA A CA 1
ATOM 968 C C . ALA A 1 133 ? -20.306 10.838 16.626 1.00 77.81 133 ALA A C 1
ATOM 970 O O . ALA A 1 133 ? -21.080 10.562 17.542 1.00 77.81 133 ALA A O 1
ATOM 971 N N . LEU A 1 134 ? -19.213 10.100 16.385 1.00 77.56 134 LEU A N 1
ATOM 972 C CA . LEU A 1 134 ? -18.849 8.927 17.182 1.00 77.56 134 LEU A CA 1
ATOM 973 C C . LEU A 1 134 ? -18.548 9.289 18.644 1.00 77.56 134 LEU A C 1
ATOM 975 O O . LEU A 1 134 ? -18.994 8.597 19.552 1.00 77.56 134 LEU A O 1
ATOM 979 N N . ALA A 1 135 ? -17.822 10.385 18.875 1.00 76.75 135 ALA A N 1
ATOM 980 C CA . ALA A 1 135 ? -17.456 10.830 20.220 1.00 76.75 135 ALA A CA 1
ATOM 981 C C . ALA A 1 135 ? -18.605 11.551 20.946 1.00 76.75 135 ALA A C 1
ATOM 983 O O . ALA A 1 135 ? -18.607 11.623 22.169 1.00 76.75 135 ALA A O 1
ATOM 984 N N . GLN A 1 136 ? -19.576 12.081 20.196 1.00 80.06 136 GLN A N 1
ATOM 985 C CA . GLN A 1 136 ? -20.719 12.812 20.749 1.00 80.06 136 GLN A CA 1
ATOM 986 C C . GLN A 1 136 ? -21.875 11.891 21.157 1.00 80.06 136 GLN A C 1
ATOM 988 O O . GLN A 1 136 ? -22.572 12.181 22.123 1.00 80.06 136 GLN A O 1
ATOM 993 N N . ASN A 1 137 ? -22.081 10.785 20.433 1.00 79.56 137 ASN A N 1
ATOM 994 C CA . ASN A 1 137 ? -23.248 9.915 20.620 1.00 79.56 137 ASN A CA 1
ATOM 995 C C . ASN A 1 137 ? -22.959 8.633 21.418 1.00 79.56 137 ASN A C 1
ATOM 997 O O . ASN A 1 137 ? -23.895 7.911 21.759 1.00 79.56 137 ASN A O 1
ATOM 1001 N N . PHE A 1 138 ? -21.691 8.324 21.708 1.00 80.88 138 PHE A N 1
ATOM 1002 C CA . PHE A 1 138 ? -21.299 7.081 22.376 1.00 80.88 138 PHE A CA 1
ATOM 1003 C C . PHE A 1 138 ? -20.360 7.330 23.553 1.00 80.88 138 PHE A C 1
ATOM 1005 O O . PHE A 1 138 ? -19.625 8.314 23.596 1.00 80.88 138 PHE A O 1
ATOM 1012 N N . SER A 1 139 ? -20.370 6.408 24.521 1.00 83.44 139 SER A N 1
ATOM 1013 C CA . SER A 1 139 ? -19.506 6.516 25.695 1.00 83.44 139 SER A CA 1
ATOM 1014 C C . SER A 1 139 ? -18.019 6.375 25.315 1.00 83.44 139 SER A C 1
ATOM 1016 O O . SER A 1 139 ? -17.683 5.608 24.405 1.00 83.44 139 SER A O 1
ATOM 1018 N N . PRO A 1 140 ? -17.095 7.028 26.046 1.00 83.00 140 PRO A N 1
ATOM 1019 C CA . PRO A 1 140 ? -15.657 6.955 25.762 1.00 83.00 140 PRO A CA 1
ATOM 1020 C C . PRO A 1 140 ? -15.086 5.526 25.754 1.00 83.00 140 PRO A C 1
ATOM 1022 O O . PRO A 1 140 ? -14.148 5.227 25.010 1.00 83.00 140 PRO A O 1
ATOM 1025 N N . ALA A 1 141 ? -15.673 4.620 26.545 1.00 83.12 141 ALA A N 1
ATOM 1026 C CA . ALA A 1 141 ? -15.286 3.210 26.591 1.00 83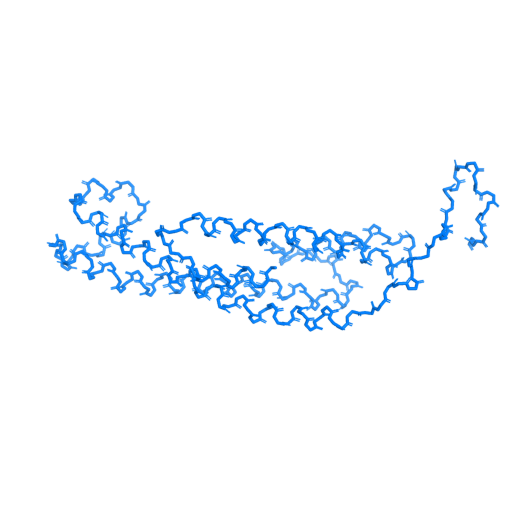.12 141 ALA A CA 1
ATOM 1027 C C . ALA A 1 141 ? -15.634 2.471 25.286 1.00 83.12 141 ALA A C 1
ATOM 1029 O O . ALA A 1 141 ? -14.817 1.709 24.765 1.00 83.12 141 ALA A O 1
ATOM 1030 N N . VAL A 1 142 ? -16.816 2.735 24.719 1.00 83.69 142 VAL A N 1
ATOM 1031 C CA . VAL A 1 142 ? -17.263 2.149 23.446 1.00 83.69 142 VAL A CA 1
ATOM 1032 C C . VAL A 1 142 ? -16.452 2.708 22.280 1.00 83.69 142 VAL A C 1
ATOM 1034 O O . VAL A 1 142 ? -16.051 1.946 21.402 1.00 83.69 142 VAL A O 1
ATOM 1037 N N . VAL A 1 143 ? -16.153 4.011 22.292 1.00 84.38 143 VAL A N 1
ATOM 1038 C CA . VAL A 1 143 ? -15.331 4.660 21.258 1.00 84.38 143 VAL A CA 1
ATOM 1039 C C . VAL A 1 143 ? -13.923 4.067 21.232 1.00 84.38 143 VAL A C 1
ATOM 1041 O O . VAL A 1 143 ? -13.463 3.642 20.173 1.00 84.38 143 VAL A O 1
ATOM 1044 N N . THR A 1 144 ? -13.271 3.948 22.392 1.00 85.00 144 THR A N 1
ATOM 1045 C CA . THR A 1 144 ? -11.934 3.339 22.503 1.00 85.00 144 THR A CA 1
ATOM 1046 C C . THR A 1 144 ? -11.938 1.880 22.028 1.00 85.00 144 THR A C 1
ATOM 1048 O O . THR A 1 144 ? -11.053 1.463 21.279 1.00 85.00 144 THR A O 1
ATOM 1051 N N . ALA A 1 145 ? -12.959 1.099 22.402 1.00 85.75 145 ALA A N 1
ATOM 1052 C CA . ALA A 1 145 ? -13.095 -0.293 21.970 1.00 85.75 145 ALA A CA 1
ATOM 1053 C C . ALA A 1 145 ? -13.313 -0.417 20.450 1.00 85.75 145 ALA A C 1
ATOM 1055 O O . ALA A 1 145 ? -12.695 -1.267 19.802 1.00 85.75 145 ALA A O 1
ATOM 1056 N N . ALA A 1 146 ? -14.149 0.447 19.868 1.00 85.75 146 ALA A N 1
ATOM 1057 C CA . ALA A 1 146 ? -14.398 0.490 18.431 1.00 85.75 146 ALA A CA 1
ATOM 1058 C C . ALA A 1 146 ? -13.135 0.891 17.653 1.00 85.75 146 ALA A C 1
ATOM 1060 O O . ALA A 1 146 ? -12.769 0.212 16.695 1.00 85.75 146 ALA A O 1
ATOM 1061 N N . GLN A 1 147 ? -12.419 1.928 18.096 1.00 84.44 147 GLN A N 1
ATOM 1062 C CA . GLN A 1 147 ? -11.161 2.362 17.479 1.00 84.44 147 GLN A CA 1
ATOM 1063 C C . GLN A 1 147 ? -10.075 1.280 17.558 1.00 84.44 147 GLN A C 1
ATOM 1065 O O . GLN A 1 147 ? -9.394 1.014 16.568 1.00 84.44 147 GLN A O 1
ATOM 1070 N N . GLY A 1 148 ? -9.947 0.590 18.696 1.00 85.44 148 GLY A N 1
ATOM 1071 C CA . GLY A 1 148 ? -9.028 -0.543 18.833 1.00 85.44 148 GLY A CA 1
ATOM 1072 C C . GLY A 1 148 ? -9.363 -1.699 17.881 1.00 85.44 148 GLY A C 1
ATOM 1073 O O . GLY A 1 148 ? -8.466 -2.287 17.272 1.00 85.44 148 GLY A O 1
ATOM 1074 N N . ALA A 1 149 ? -10.652 -2.001 17.699 1.00 87.94 149 ALA A N 1
ATOM 1075 C CA . ALA A 1 149 ? -11.112 -3.016 16.752 1.00 87.94 149 ALA A CA 1
ATOM 1076 C C . ALA A 1 149 ? -10.842 -2.626 15.289 1.00 87.94 149 ALA A C 1
ATOM 1078 O O . ALA A 1 149 ? -10.435 -3.479 14.498 1.00 87.94 149 ALA A O 1
ATOM 1079 N N . VAL A 1 150 ? -11.017 -1.348 14.945 1.00 86.56 150 VAL A N 1
ATOM 1080 C CA . VAL A 1 150 ? -10.702 -0.799 13.618 1.00 86.56 150 VAL A CA 1
ATOM 1081 C C . VAL A 1 150 ? -9.205 -0.907 13.327 1.00 86.56 150 VAL A C 1
ATOM 1083 O O . VAL A 1 150 ? -8.830 -1.456 12.294 1.00 86.56 150 VAL A O 1
ATOM 1086 N N . SER A 1 151 ? -8.337 -0.508 14.260 1.00 86.19 151 SER A N 1
ATOM 1087 C CA . SER A 1 151 ? -6.879 -0.663 14.116 1.00 86.19 151 SER A CA 1
ATOM 1088 C C . SER A 1 151 ? -6.463 -2.117 13.860 1.00 86.19 151 SER A C 1
ATOM 1090 O O . SER A 1 151 ? -5.558 -2.384 13.071 1.00 86.19 151 SER A O 1
ATOM 1092 N N . LYS A 1 152 ? -7.159 -3.082 14.475 1.00 87.19 152 LYS A N 1
ATOM 1093 C CA . LYS A 1 152 ? -6.928 -4.516 14.251 1.00 87.19 152 LYS A CA 1
ATOM 1094 C C . LYS A 1 152 ? -7.438 -5.007 12.890 1.00 87.19 152 LYS A C 1
ATOM 1096 O O . LYS A 1 152 ? -6.856 -5.926 12.317 1.00 87.19 152 LYS A O 1
ATOM 1101 N N . ALA A 1 153 ? -8.511 -4.414 12.365 1.00 88.69 153 ALA A N 1
ATOM 1102 C CA . ALA A 1 153 ? -8.976 -4.681 11.005 1.00 88.69 153 ALA A CA 1
ATOM 1103 C C . ALA A 1 153 ? -7.967 -4.158 9.965 1.00 88.69 153 ALA A C 1
ATOM 1105 O O . ALA A 1 153 ? -7.627 -4.893 9.039 1.00 88.69 153 ALA A O 1
ATOM 1106 N N . TYR A 1 154 ? -7.418 -2.957 10.177 1.00 86.75 154 TYR A N 1
ATOM 1107 C CA . TYR A 1 154 ? -6.360 -2.380 9.339 1.00 86.75 154 TYR A CA 1
ATOM 1108 C C . TYR A 1 154 ? -5.059 -3.195 9.368 1.00 86.75 154 TYR A C 1
ATOM 1110 O O . TYR A 1 154 ? -4.430 -3.385 8.332 1.00 86.75 154 TYR A O 1
ATOM 1118 N N . GLU A 1 155 ? -4.669 -3.756 10.519 1.00 88.25 155 GLU A N 1
ATOM 1119 C CA . GLU A 1 155 ? -3.523 -4.679 10.589 1.00 88.25 155 GLU A CA 1
ATOM 1120 C C . GLU A 1 155 ? -3.692 -5.858 9.615 1.00 88.25 155 GLU A C 1
ATOM 1122 O O . GLU A 1 155 ? -2.765 -6.224 8.889 1.00 88.25 155 GLU A O 1
ATOM 1127 N N . LYS A 1 156 ? -4.894 -6.447 9.577 1.00 88.62 156 LYS A N 1
ATOM 1128 C CA . LYS A 1 156 ? -5.192 -7.571 8.685 1.00 88.62 156 LYS A CA 1
ATOM 1129 C C . LYS A 1 156 ? -5.219 -7.143 7.228 1.00 88.62 156 LYS A C 1
ATOM 1131 O O . LYS A 1 156 ? -4.640 -7.833 6.399 1.00 88.62 156 LYS A O 1
ATOM 1136 N N . GLU A 1 157 ? -5.834 -6.011 6.920 1.00 88.50 157 GLU A N 1
ATOM 1137 C CA . GLU A 1 157 ? -5.817 -5.439 5.574 1.00 88.50 157 GLU A CA 1
ATOM 1138 C C . GLU A 1 157 ? -4.393 -5.314 5.020 1.00 88.50 157 GLU A C 1
ATOM 1140 O O . GLU A 1 157 ? -4.101 -5.856 3.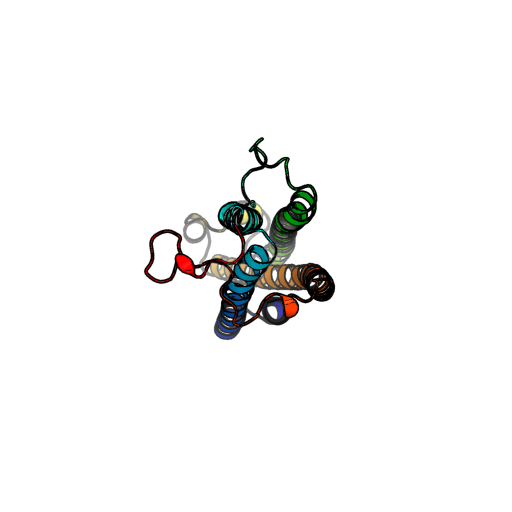953 1.00 88.50 157 GLU A O 1
ATOM 1145 N N . ILE A 1 158 ? -3.491 -4.684 5.776 1.00 86.38 158 ILE A N 1
ATOM 1146 C CA . ILE A 1 158 ? -2.102 -4.469 5.359 1.00 86.38 158 ILE A CA 1
ATOM 1147 C C . ILE A 1 158 ? -1.387 -5.805 5.114 1.00 86.38 158 ILE A C 1
ATOM 1149 O O . ILE A 1 158 ? -0.661 -5.943 4.129 1.00 86.38 158 ILE A O 1
ATOM 1153 N N . GLN A 1 159 ? -1.632 -6.818 5.953 1.00 87.69 159 GLN A N 1
ATOM 1154 C CA . GLN A 1 159 ? -1.103 -8.175 5.757 1.00 87.69 159 GLN A CA 1
ATOM 1155 C C . GLN A 1 159 ? -1.581 -8.802 4.442 1.00 87.69 159 GLN A C 1
ATOM 1157 O O . GLN A 1 159 ? -0.767 -9.312 3.672 1.00 87.69 159 GLN A O 1
ATOM 1162 N N . TYR A 1 160 ? -2.882 -8.746 4.154 1.00 88.56 160 TYR A N 1
ATOM 1163 C CA . TYR A 1 160 ? -3.439 -9.321 2.927 1.00 88.56 160 TYR A CA 1
ATOM 1164 C C . TYR A 1 160 ? -2.963 -8.591 1.666 1.00 88.56 160 TYR A C 1
ATOM 1166 O O . TYR A 1 160 ? -2.644 -9.243 0.670 1.00 88.56 160 TYR A O 1
ATOM 1174 N N . VAL A 1 161 ? -2.847 -7.261 1.710 1.00 87.25 161 VAL A N 1
ATOM 1175 C CA . VAL A 1 161 ? -2.284 -6.471 0.604 1.00 87.25 161 VAL A CA 1
ATOM 1176 C C . VAL A 1 161 ? -0.807 -6.816 0.388 1.00 87.25 161 VAL A C 1
ATOM 1178 O O . VAL A 1 161 ? -0.382 -7.024 -0.751 1.00 87.25 161 VAL A O 1
ATOM 1181 N N . ALA A 1 162 ? -0.032 -6.969 1.466 1.00 86.00 162 ALA A N 1
ATOM 1182 C CA . ALA A 1 162 ? 1.360 -7.397 1.382 1.00 86.00 162 ALA A CA 1
ATOM 1183 C C . ALA A 1 162 ? 1.489 -8.786 0.729 1.00 86.00 162 ALA A C 1
ATOM 1185 O O . ALA A 1 162 ? 2.314 -8.954 -0.170 1.00 86.00 162 ALA A O 1
ATOM 1186 N N . TYR A 1 163 ? 0.636 -9.755 1.082 1.00 85.69 163 TYR A N 1
ATOM 1187 C CA . TYR A 1 163 ? 0.625 -11.075 0.434 1.00 85.69 163 TYR A CA 1
ATOM 1188 C C . TYR A 1 163 ? 0.247 -11.014 -1.046 1.00 85.69 163 TYR A C 1
ATOM 1190 O O . TYR A 1 163 ? 0.901 -11.659 -1.867 1.00 85.69 163 TYR A O 1
ATOM 1198 N N . ALA A 1 164 ? -0.746 -10.198 -1.410 1.00 86.38 164 ALA A N 1
ATOM 1199 C CA . ALA A 1 164 ? -1.110 -9.986 -2.809 1.00 86.38 164 ALA A CA 1
ATOM 1200 C C . ALA A 1 164 ? 0.071 -9.423 -3.626 1.00 86.38 164 ALA A C 1
ATOM 1202 O O . ALA A 1 164 ? 0.268 -9.804 -4.780 1.00 86.38 164 ALA A O 1
ATOM 1203 N N . SER A 1 165 ? 0.908 -8.576 -3.016 1.00 82.81 165 SER A N 1
ATOM 1204 C CA . SER A 1 165 ? 2.049 -7.952 -3.697 1.00 82.81 165 SER A CA 1
ATOM 1205 C C . SER A 1 165 ? 3.188 -8.910 -4.054 1.00 82.81 165 SER A C 1
ATOM 1207 O O . SER A 1 165 ? 3.919 -8.667 -5.019 1.00 82.81 165 SER A O 1
ATOM 1209 N N . ILE A 1 166 ? 3.311 -10.033 -3.337 1.00 85.19 166 ILE A N 1
ATOM 1210 C CA . ILE A 1 166 ? 4.338 -11.050 -3.602 1.00 85.19 166 ILE A CA 1
ATOM 1211 C C . ILE A 1 166 ? 4.135 -11.652 -4.996 1.00 85.19 166 ILE A C 1
ATOM 1213 O O . ILE A 1 166 ? 5.099 -11.773 -5.752 1.00 85.19 166 ILE A O 1
ATOM 1217 N N . GLY A 1 167 ? 2.887 -11.958 -5.371 1.00 82.56 167 GLY A N 1
ATOM 1218 C CA . GLY A 1 167 ? 2.562 -12.553 -6.672 1.00 82.56 167 GLY A CA 1
ATOM 1219 C C . GLY A 1 167 ? 2.982 -11.665 -7.845 1.00 82.56 167 GLY A C 1
ATOM 1220 O O . GLY A 1 167 ? 3.685 -12.112 -8.752 1.00 82.56 167 GLY A O 1
ATOM 1221 N N . PHE A 1 168 ? 2.642 -10.375 -7.790 1.00 80.75 168 PHE A N 1
ATOM 1222 C CA . PHE A 1 168 ? 3.060 -9.406 -8.809 1.00 80.75 168 PHE A CA 1
ATOM 1223 C C . PHE A 1 168 ? 4.576 -9.187 -8.824 1.00 80.75 168 PHE A C 1
ATOM 1225 O O . PHE A 1 168 ? 5.176 -8.985 -9.882 1.00 80.75 168 PHE A O 1
ATOM 1232 N N . GLY A 1 169 ? 5.213 -9.261 -7.656 1.00 77.88 169 GLY A N 1
ATOM 1233 C CA . GLY A 1 169 ? 6.657 -9.164 -7.534 1.00 77.88 169 GLY A CA 1
ATOM 1234 C C . GLY A 1 169 ? 7.409 -10.284 -8.249 1.00 77.88 169 GLY A C 1
ATOM 1235 O O . GLY A 1 169 ? 8.395 -10.011 -8.931 1.00 77.88 169 GLY A O 1
ATOM 1236 N N . VAL A 1 170 ? 6.921 -11.522 -8.150 1.00 83.31 170 VAL A N 1
ATOM 1237 C CA . VAL A 1 170 ? 7.502 -12.680 -8.846 1.00 83.31 170 VAL A CA 1
ATOM 1238 C C . VAL A 1 170 ? 7.423 -12.502 -10.363 1.00 83.31 170 VAL A C 1
ATOM 1240 O O . VAL A 1 170 ? 8.432 -12.652 -11.050 1.00 83.31 170 VAL A O 1
ATOM 1243 N N . VAL A 1 171 ? 6.264 -12.089 -10.887 1.00 83.25 171 VAL A N 1
ATOM 1244 C CA . VAL A 1 171 ? 6.091 -11.805 -12.324 1.00 83.25 171 VAL A CA 1
ATOM 1245 C C . VAL A 1 171 ? 7.071 -10.728 -12.796 1.00 83.25 171 VAL A C 1
ATOM 1247 O O . VAL A 1 171 ? 7.688 -10.873 -13.851 1.00 83.25 171 VAL A O 1
ATOM 1250 N N . ARG A 1 172 ? 7.274 -9.672 -11.997 1.00 76.88 172 ARG A N 1
ATOM 1251 C CA . ARG A 1 172 ? 8.234 -8.607 -12.321 1.00 76.88 172 ARG A CA 1
ATOM 1252 C C . ARG A 1 172 ? 9.673 -9.126 -12.376 1.00 76.88 172 ARG A C 1
ATOM 1254 O O . ARG A 1 172 ? 10.406 -8.730 -13.273 1.00 76.88 172 ARG A O 1
ATOM 1261 N N . ILE A 1 173 ? 10.074 -10.017 -11.468 1.00 81.94 173 ILE A N 1
ATOM 1262 C CA . ILE A 1 173 ? 11.422 -10.612 -11.480 1.00 81.94 173 ILE A CA 1
ATOM 1263 C C . ILE A 1 173 ? 11.641 -11.427 -12.761 1.00 81.94 173 ILE A C 1
ATOM 1265 O O . ILE A 1 173 ? 12.667 -11.255 -13.416 1.00 81.94 173 ILE A O 1
ATOM 1269 N N . PHE A 1 174 ? 10.665 -12.244 -13.168 1.00 84.12 174 PHE A N 1
ATOM 1270 C CA . PHE A 1 174 ? 10.745 -12.994 -14.427 1.00 84.12 174 PHE A CA 1
ATOM 1271 C C . PHE A 1 174 ? 10.811 -12.081 -15.656 1.00 84.12 174 PHE A C 1
ATOM 1273 O O . PHE A 1 174 ? 11.588 -12.340 -16.576 1.00 84.12 174 PHE A O 1
ATOM 1280 N N . ALA A 1 175 ? 10.040 -10.991 -15.661 1.00 78.25 175 ALA A N 1
ATOM 1281 C CA . ALA A 1 175 ? 10.103 -9.998 -16.727 1.00 78.25 175 ALA A CA 1
ATOM 1282 C C . ALA A 1 175 ? 11.487 -9.331 -16.797 1.00 78.25 175 ALA A C 1
ATOM 1284 O O . ALA A 1 175 ? 12.048 -9.226 -17.882 1.00 78.25 175 ALA A O 1
ATOM 1285 N N . CYS A 1 176 ? 12.073 -8.956 -15.652 1.00 75.38 176 CYS A N 1
ATOM 1286 C CA . CYS A 1 176 ? 13.427 -8.399 -15.592 1.00 75.38 176 CYS A CA 1
ATOM 1287 C C . CYS A 1 176 ? 14.493 -9.390 -16.075 1.00 75.38 176 CYS A C 1
ATOM 1289 O O . CYS A 1 176 ? 15.392 -8.990 -16.805 1.00 75.38 176 CYS A O 1
ATOM 1291 N N . ALA A 1 177 ? 14.382 -10.673 -15.718 1.00 80.25 177 ALA A N 1
ATOM 1292 C CA . ALA A 1 177 ? 15.296 -11.713 -16.198 1.00 80.25 177 ALA A CA 1
ATOM 1293 C C . ALA A 1 177 ? 15.181 -11.959 -17.715 1.00 80.25 177 ALA A C 1
ATOM 1295 O O . ALA A 1 177 ? 16.115 -12.461 -18.330 1.00 80.25 177 ALA A O 1
ATOM 1296 N N . SER A 1 178 ? 14.044 -11.597 -18.317 1.00 79.81 178 SER A N 1
ATOM 1297 C CA . SER A 1 178 ? 13.802 -11.707 -19.761 1.00 79.81 178 SER A CA 1
ATOM 1298 C C . SER A 1 178 ? 14.233 -10.457 -20.544 1.00 79.81 178 SER A C 1
ATOM 1300 O O . SER A 1 178 ? 14.120 -10.438 -21.772 1.00 79.81 178 SER A O 1
ATOM 1302 N N . CYS A 1 179 ? 14.699 -9.399 -19.869 1.00 75.12 179 CYS A N 1
ATOM 1303 C CA . CYS A 1 179 ? 15.233 -8.215 -20.536 1.00 75.12 179 CYS A CA 1
ATOM 1304 C C . CYS A 1 179 ? 16.554 -8.555 -21.239 1.00 75.12 179 CYS A C 1
ATOM 1306 O O . CYS A 1 179 ? 17.413 -9.228 -20.674 1.00 75.12 179 CYS A O 1
ATOM 1308 N N . LYS A 1 180 ? 16.719 -8.076 -22.478 1.00 68.38 180 LYS A N 1
ATOM 1309 C CA . LYS A 1 180 ? 17.978 -8.224 -23.217 1.00 68.38 180 LYS A CA 1
ATOM 1310 C C . LYS A 1 180 ? 19.071 -7.381 -22.576 1.00 68.38 180 LYS A C 1
ATOM 1312 O O . LYS A 1 180 ? 18.801 -6.275 -22.112 1.00 68.38 180 LYS A O 1
ATOM 1317 N N . ASP A 1 181 ? 20.286 -7.910 -22.619 1.00 73.19 181 ASP A N 1
ATOM 1318 C CA . ASP A 1 181 ? 21.478 -7.196 -22.195 1.00 73.19 181 ASP A CA 1
ATOM 1319 C C . ASP A 1 181 ? 21.687 -5.938 -23.054 1.00 73.19 181 ASP A C 1
ATOM 1321 O O . ASP A 1 181 ? 21.559 -5.968 -24.283 1.00 73.19 181 ASP A O 1
ATOM 1325 N N . VAL A 1 182 ? 21.958 -4.826 -22.379 1.00 67.38 182 VAL A N 1
ATOM 1326 C CA . VAL A 1 182 ? 22.127 -3.493 -22.965 1.00 67.38 182 VAL A CA 1
ATOM 1327 C C . VAL A 1 182 ? 23.591 -3.047 -22.871 1.00 67.38 182 VAL A C 1
ATOM 1329 O O . VAL A 1 182 ? 23.925 -1.995 -23.406 1.00 67.38 182 VAL A O 1
ATOM 1332 N N . ASP A 1 183 ? 24.488 -3.860 -22.295 1.00 69.94 183 ASP A N 1
ATOM 1333 C CA . ASP A 1 183 ? 25.916 -3.535 -22.144 1.00 69.94 183 ASP A CA 1
ATOM 1334 C C . ASP A 1 183 ? 26.584 -3.216 -23.486 1.00 69.94 183 ASP A C 1
ATOM 1336 O O . ASP A 1 183 ? 27.391 -2.295 -23.583 1.00 69.94 183 ASP A O 1
ATOM 1340 N N . SER A 1 184 ? 26.169 -3.885 -24.567 1.00 70.25 184 SER A N 1
ATOM 1341 C CA . SER A 1 184 ? 26.657 -3.589 -25.926 1.00 70.25 184 SER A CA 1
ATOM 1342 C C . SER A 1 184 ? 26.342 -2.169 -26.425 1.00 70.25 184 SER A C 1
ATOM 1344 O O . SER A 1 184 ? 26.922 -1.732 -27.417 1.00 70.25 184 SER A O 1
ATOM 1346 N N . LYS A 1 185 ? 25.417 -1.456 -25.770 1.00 65.06 185 LYS A N 1
ATOM 1347 C CA . LYS A 1 185 ? 25.028 -0.069 -26.065 1.00 65.06 185 LYS A CA 1
ATOM 1348 C C . LYS A 1 185 ? 25.612 0.943 -25.074 1.00 65.06 185 LYS A C 1
ATOM 1350 O O . LYS A 1 185 ? 25.499 2.137 -25.321 1.00 65.06 185 LYS A O 1
ATOM 1355 N N . MET A 1 186 ? 26.233 0.497 -23.979 1.00 63.81 186 MET A N 1
ATOM 1356 C CA . MET A 1 186 ? 26.915 1.356 -23.001 1.00 63.81 186 MET A CA 1
ATOM 1357 C C . MET A 1 186 ? 28.411 1.485 -23.330 1.00 63.81 186 MET A C 1
ATOM 1359 O O . MET A 1 186 ? 29.279 1.253 -22.490 1.00 63.81 186 MET A O 1
ATOM 1363 N N . THR A 1 187 ? 28.729 1.842 -24.573 1.00 67.88 187 THR A N 1
ATOM 1364 C CA . THR A 1 187 ? 30.095 2.168 -25.001 1.00 67.88 187 THR A CA 1
ATOM 1365 C C . THR A 1 187 ? 30.453 3.605 -24.622 1.00 67.88 187 THR A C 1
ATOM 1367 O O . THR A 1 187 ? 29.596 4.479 -24.537 1.00 67.88 187 THR A O 1
ATOM 1370 N N . ASN A 1 188 ? 31.744 3.878 -24.414 1.00 62.28 188 ASN A N 1
ATOM 1371 C CA . ASN A 1 188 ? 32.253 5.227 -24.124 1.00 62.28 188 ASN A CA 1
ATOM 1372 C C . ASN A 1 188 ? 32.398 6.083 -25.404 1.00 62.28 188 ASN A C 1
ATOM 1374 O O . ASN A 1 188 ? 33.246 6.970 -25.482 1.00 62.28 188 ASN A O 1
ATOM 1378 N N . GLU A 1 189 ? 31.601 5.759 -26.423 1.00 56.41 189 GLU A N 1
ATOM 1379 C CA . GLU A 1 189 ? 31.598 6.383 -27.740 1.00 56.41 189 GLU A CA 1
ATOM 1380 C C . GLU A 1 189 ? 30.392 7.319 -27.827 1.00 56.41 189 GLU A C 1
ATOM 1382 O O . GLU A 1 189 ? 29.268 6.957 -27.479 1.00 56.41 189 GLU A O 1
ATOM 1387 N N . ILE A 1 190 ? 30.633 8.557 -28.255 1.00 57.88 190 ILE A N 1
ATOM 1388 C CA . ILE A 1 190 ? 29.589 9.570 -28.402 1.00 57.88 190 ILE A CA 1
ATOM 1389 C C . ILE A 1 190 ? 29.156 9.540 -29.866 1.00 57.88 190 ILE A C 1
ATOM 1391 O O . ILE A 1 190 ? 29.865 10.046 -30.731 1.00 57.88 190 ILE A O 1
ATOM 1395 N N . GLU A 1 191 ? 28.001 8.933 -30.139 1.00 56.56 191 GLU A N 1
ATOM 1396 C CA . GLU A 1 191 ? 27.512 8.679 -31.506 1.00 56.56 191 GLU A CA 1
ATOM 1397 C C . GLU A 1 191 ? 27.189 9.975 -32.279 1.00 56.56 191 GLU A C 1
ATOM 1399 O O . GLU A 1 191 ? 27.184 9.981 -33.508 1.00 56.56 191 GLU A O 1
ATOM 1404 N N . VAL A 1 192 ? 26.922 11.087 -31.576 1.00 57.25 192 VAL A N 1
ATOM 1405 C CA . VAL A 1 192 ? 26.536 12.364 -32.193 1.00 57.25 192 VAL A CA 1
ATOM 1406 C C . VAL A 1 192 ? 27.095 13.545 -31.399 1.00 57.25 192 VAL A C 1
ATOM 1408 O O . VAL A 1 192 ? 26.691 13.814 -30.265 1.00 57.25 192 VAL A O 1
ATOM 1411 N N . TYR A 1 193 ? 27.993 14.304 -32.020 1.00 57.09 193 TYR A N 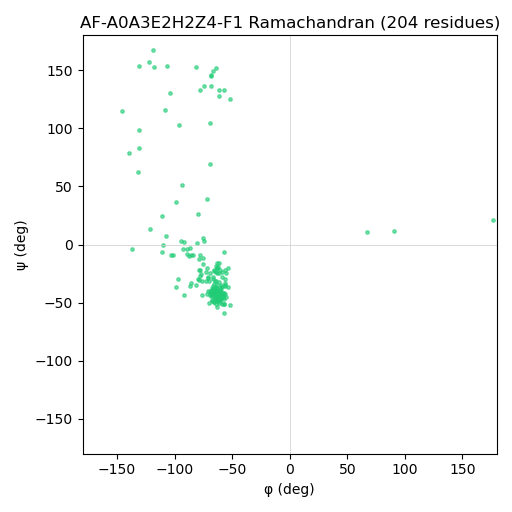1
ATOM 1412 C CA . TYR A 1 193 ? 28.309 15.662 -31.597 1.00 57.09 193 TYR A CA 1
ATOM 1413 C C . TYR A 1 193 ? 27.157 16.577 -32.010 1.00 57.09 193 TYR A C 1
ATOM 1415 O O . TYR A 1 193 ? 26.643 16.472 -33.125 1.00 57.09 193 TYR A O 1
ATOM 1423 N N . MET A 1 194 ? 26.740 17.487 -31.122 1.00 59.91 194 MET A N 1
ATOM 1424 C CA . MET A 1 194 ? 25.721 18.483 -31.461 1.00 59.91 194 MET A CA 1
ATOM 1425 C C . MET A 1 194 ? 26.128 19.208 -32.750 1.00 59.91 194 MET A C 1
ATOM 1427 O O . MET A 1 194 ? 27.215 19.790 -32.795 1.00 59.91 194 MET A O 1
ATOM 1431 N N . GLU A 1 195 ? 25.247 19.205 -33.756 1.00 56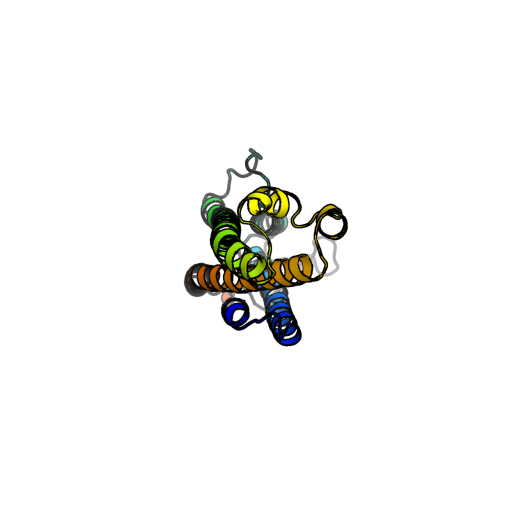.62 195 GLU A N 1
ATOM 1432 C CA . GLU A 1 195 ? 25.485 19.767 -35.100 1.00 56.62 195 GLU A CA 1
ATOM 1433 C C . GLU A 1 195 ? 25.958 21.231 -35.078 1.00 56.62 195 GLU A C 1
ATOM 1435 O O . GLU A 1 195 ? 26.579 21.697 -36.026 1.00 56.62 195 GLU A O 1
ATOM 1440 N N . ASN A 1 196 ? 25.712 21.947 -33.976 1.00 56.81 196 ASN A N 1
ATOM 1441 C CA . ASN A 1 196 ? 26.075 23.349 -33.782 1.00 56.81 196 ASN A CA 1
ATOM 1442 C C . ASN A 1 196 ? 27.185 23.566 -32.729 1.00 56.81 196 ASN A C 1
ATOM 1444 O O . ASN A 1 196 ? 27.259 24.612 -32.087 1.00 56.81 196 ASN A O 1
ATOM 1448 N N . THR A 1 197 ? 28.029 22.560 -32.479 1.00 60.94 197 THR A N 1
ATOM 1449 C CA . THR A 1 197 ? 29.155 22.660 -31.532 1.00 60.94 197 THR A CA 1
ATOM 1450 C C . THR A 1 197 ? 30.504 22.451 -32.205 1.00 60.94 197 THR A C 1
ATOM 1452 O O . THR A 1 197 ? 30.595 21.974 -33.331 1.00 60.94 197 THR A O 1
ATOM 1455 N N . LYS A 1 198 ? 31.581 22.790 -31.483 1.00 54.00 198 LYS A N 1
ATOM 1456 C CA . LYS A 1 198 ? 32.984 22.777 -31.942 1.00 54.00 198 LYS A CA 1
ATOM 1457 C C . LYS A 1 198 ? 33.497 21.417 -32.463 1.00 54.00 198 LYS A C 1
ATOM 1459 O O . LYS A 1 198 ? 34.624 21.356 -32.934 1.00 54.00 198 LYS A O 1
ATOM 1464 N N . TYR A 1 199 ? 32.707 20.351 -32.349 1.00 58.94 199 TYR A N 1
ATOM 1465 C CA . TYR A 1 199 ? 33.058 18.991 -32.765 1.00 58.94 199 TYR A CA 1
ATOM 1466 C C . TYR A 1 199 ? 32.085 18.406 -33.805 1.00 58.94 199 TYR A C 1
ATOM 1468 O O . TYR A 1 199 ? 32.097 17.201 -34.042 1.00 58.94 199 TYR A O 1
ATOM 1476 N N . ALA A 1 200 ? 31.226 19.234 -34.415 1.00 60.69 200 ALA A N 1
ATOM 1477 C CA . ALA A 1 200 ? 30.252 18.808 -35.428 1.00 60.69 200 ALA A CA 1
ATOM 1478 C C . ALA A 1 200 ? 30.905 18.148 -36.661 1.00 60.69 200 ALA A C 1
ATOM 1480 O O . ALA A 1 200 ? 30.320 17.270 -37.288 1.00 60.69 200 ALA A O 1
ATOM 1481 N N . ASP A 1 201 ? 32.148 18.521 -36.962 1.00 62.72 201 ASP A N 1
ATOM 1482 C CA . ASP A 1 201 ? 33.006 17.953 -38.005 1.00 62.72 201 ASP A CA 1
ATOM 1483 C C . ASP A 1 201 ? 33.366 16.474 -37.777 1.00 62.72 201 ASP A C 1
ATOM 1485 O O . ASP A 1 201 ? 33.805 15.790 -38.699 1.00 62.72 201 ASP A O 1
ATOM 1489 N N . ARG A 1 202 ? 33.172 15.960 -36.557 1.00 61.31 202 ARG A N 1
ATOM 1490 C CA . ARG A 1 202 ? 33.489 14.577 -36.183 1.00 61.31 202 ARG A CA 1
ATOM 1491 C C . ARG A 1 202 ? 32.300 13.619 -36.290 1.00 61.31 202 ARG A C 1
ATOM 1493 O O . ARG A 1 202 ? 32.462 12.441 -35.973 1.00 61.31 202 ARG A O 1
ATOM 1500 N N . ASN A 1 203 ? 31.135 14.084 -36.747 1.00 58.59 203 ASN A N 1
ATOM 1501 C CA . ASN A 1 203 ? 29.978 13.224 -37.001 1.00 58.59 203 ASN A CA 1
ATOM 1502 C C . ASN A 1 203 ? 30.247 12.324 -38.215 1.00 58.59 203 ASN A C 1
ATOM 1504 O O . ASN A 1 203 ? 30.222 12.767 -39.359 1.00 58.59 203 ASN A O 1
ATOM 1508 N N . LYS A 1 204 ? 30.533 11.043 -37.958 1.00 55.34 204 LYS A N 1
ATOM 1509 C CA . LYS A 1 204 ? 30.857 10.053 -39.001 1.00 55.34 204 LYS A CA 1
ATOM 1510 C C . LYS A 1 204 ? 29.630 9.377 -39.619 1.00 55.34 204 LYS A C 1
ATOM 1512 O O . LYS A 1 204 ? 29.774 8.665 -40.612 1.00 55.34 204 LYS A O 1
ATOM 1517 N N . HIS A 1 205 ? 28.444 9.597 -39.059 1.00 53.81 205 HIS A N 1
ATOM 1518 C CA . HIS A 1 205 ? 27.189 9.011 -39.517 1.00 53.81 205 HIS A CA 1
ATOM 1519 C C . HIS A 1 205 ? 26.137 10.123 -39.639 1.00 53.81 205 HIS A C 1
ATOM 1521 O O . HIS A 1 205 ? 25.588 10.563 -38.632 1.00 53.81 205 HIS A O 1
ATOM 1527 N N . GLN A 1 206 ? 25.934 10.611 -40.868 1.00 45.56 206 GLN A N 1
ATOM 1528 C CA . GLN A 1 206 ? 24.757 11.394 -41.267 1.00 45.56 206 GLN A CA 1
ATOM 1529 C C . GLN A 1 206 ? 23.672 10.454 -41.788 1.00 45.56 206 GLN A C 1
ATOM 1531 O O . GLN A 1 206 ? 24.041 9.473 -42.476 1.00 45.56 206 GLN A O 1
#

pLDDT: mean 74.25, std 14.2, range [34.31, 92.81]

Organism: Scytalidium lignicola (NCBI:txid5539)

Sequence (206 aa):
MVLFGALLALGKPSNQGLMAAYVFLSQAGYGWALYLSIAISQMGVAHKDLGHSGGISGVIRFAAGTSGHPSCHSSLLVMRLTILETVSAAVYTTVLSNTVSTYTRRYIPQAVTKAGLSASQLPSLLNALNTPALAQNFSPAVVTAAQGAVSKAYEKEIQYVAYASIGFGVVRIFACASCKDVDSKMTNEIEVYMENTKYADRNKHQ

Secondary structure (DSSP, 8-state):
-HHHHHHGGG--TT-HHHHHHHHHHHHHHHHHHHHHHHHHHHHTS-GGGHHHHHHHHHHHHH-SS-TT-TT--S-TTTHHHHHHHHHHHHHHHHHHHHHHHHHHHHHHHHHHHHTT--GGGHHHHHHHTTSTHHHHHS-HHHHHHHHHHHHHHHHHHHHHHHHHHHHHHHHHHHHHHTSPP-GGG--S--S---TTSTTGGG----

Mean predicted aligned error: 11.97 Å